Protein AF-A0A3N5V540-F1 (afdb_monomer)

pLDDT: mean 82.69, std 18.65, range [28.05, 98.25]

Nearest PDB structures (foldseek):
  4ydz-assembly1_B  TM=4.332E-01  e=1.526E+00  Caenorhabditis elegans
  6ni0-assembly1_A  TM=3.192E-01  e=5.981E+00  Burkholderia thailandensis
  6w6w-assembly1_C  TM=1.806E-01  e=1.085E+00  Homo sapiens
  6qhd-assembly1_A  TM=2.640E-01  e=3.021E+00  Homo sapiens
  6qhd-assembly1_B  TM=2.094E-01  e=3.584E+00  Homo sapiens

Solvent-accessible surface area (backbone atoms only — not comparable to full-atom values): 16142 Å² total; per-residue (Å²): 135,86,82,84,79,79,83,78,82,86,78,77,82,76,74,75,74,52,77,87,67,74,48,99,59,77,82,68,91,52,84,87,56,56,79,87,74,59,69,62,38,32,49,42,72,36,39,79,82,40,70,61,55,80,78,33,88,84,61,54,65,35,24,32,26,33,75,75,79,66,47,76,52,43,47,51,46,47,31,27,42,30,40,77,49,44,26,34,37,30,51,36,37,43,46,96,96,46,88,43,44,80,70,31,36,10,70,77,48,42,47,37,43,62,45,67,40,77,44,82,38,54,65,46,98,87,64,47,70,49,75,51,53,42,23,69,27,46,81,76,36,45,35,68,37,70,18,48,52,36,80,90,35,70,65,29,51,38,40,28,46,58,32,37,39,32,37,23,36,37,70,94,42,59,88,76,44,68,27,34,38,73,18,41,73,85,27,30,62,48,39,52,54,50,52,50,56,49,71,72,44,97,58,64,51,29,48,31,28,31,33,39,35,48,41,83,41,86,48,97,92,45,65,42,56,43,62,44,81,41,86,68,55,57,58,90,49,70,66,64,31,52,51,29,45,51,51,23,56,50,41,68,74,71,52,69,72,74,89,55,71,88,68,54,44,58,77,69,92,68,56,66,67,82,76,58,75,71,134

Secondary structure (DSSP, 8-state):
-PPPP-------------GGG-STTTTTT-TTS-GGG-PPPBEEE--TT-THHHH-TT--TT-EEETTT--B--SEEEEEEEEEEEEEEEEE--BTTB--EEEEEETTSSB-BS-S-EEEEE-STT--EEEEE--SBHHHH-TTSTT-SSTT-TTSPPSEEEEEEEEEEETT-GGG--EEEEEETHHHHHHHHHHHHHHT-SS-GGGEEEEEEEEEEEETTEEEEEEEEEEEEE--SHHHHHHHHHHHHHHHHH------GGGPPPP----GGGT----

Seq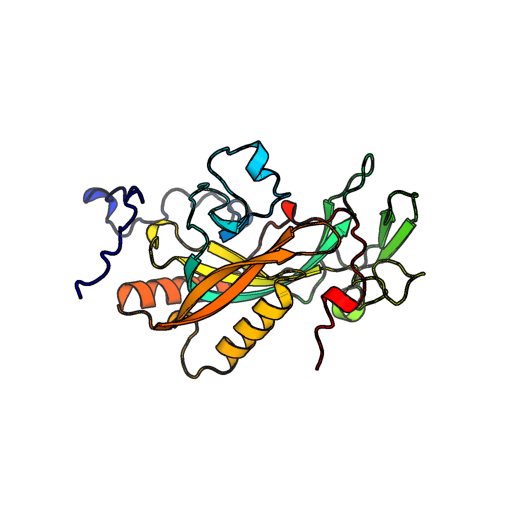uence (279 aa):
MPAKSFIVNPQAVSVEVPDFMKTAKAGQGTEGLSHNALTPPRLKLIQATSPELAENDKLRPGVFSNNVTEQDYGQTVDIIPCYLSEAYFLFAPRLPGVPGGLLARANDGIHWQPANTSFDVVIDKKGAKTTWTTADTVAKSGLDVWGTFDPNDKKSPPAATHVLNCVCLVVNDLGAGPMVVSFLRSGLKVGKKFAGNLKMARVPSFGRVFQLSSFKVEGQSGPYYEPRVKAAGFVGDVNTYNEAEAIYQMARAQGVDVDIASEAHEPANTTVEDVAGKY

Structure (mmCIF, N/CA/C/O backbone):
data_AF-A0A3N5V540-F1
#
_entry.id   AF-A0A3N5V540-F1
#
loop_
_atom_site.group_PDB
_atom_site.id
_atom_site.type_symbol
_atom_site.label_atom_id
_atom_site.label_alt_id
_atom_site.label_comp_id
_atom_site.label_asym_id
_atom_site.label_entity_id
_atom_site.label_seq_id
_atom_site.pdbx_PDB_ins_code
_atom_site.Cartn_x
_atom_site.Cartn_y
_atom_site.Cartn_z
_atom_site.occupancy
_atom_site.B_iso_or_equiv
_atom_site.auth_seq_id
_atom_site.auth_comp_id
_atom_site.auth_asym_id
_atom_site.auth_atom_id
_atom_site.pdbx_PDB_model_num
ATOM 1 N N . MET A 1 1 ? -0.392 24.711 37.755 1.00 38.41 1 MET A N 1
ATOM 2 C CA . MET A 1 1 ? -0.210 24.657 36.289 1.00 38.41 1 MET A CA 1
ATOM 3 C C . MET A 1 1 ? -1.470 24.039 35.698 1.00 38.41 1 MET A C 1
ATOM 5 O O . MET A 1 1 ? -1.749 22.903 36.060 1.00 38.41 1 MET A O 1
ATOM 9 N N . PRO A 1 2 ? -2.288 24.762 34.917 1.00 32.84 2 PRO A N 1
ATOM 10 C CA . PRO A 1 2 ? -3.505 24.187 34.352 1.00 32.84 2 PRO A CA 1
ATOM 11 C C . PRO A 1 2 ? -3.202 23.359 33.094 1.00 32.84 2 PRO A C 1
ATOM 13 O O . PRO A 1 2 ? -2.287 23.667 32.329 1.00 32.84 2 PRO A O 1
ATOM 16 N N . ALA A 1 3 ? -3.967 22.279 32.941 1.00 31.62 3 ALA A N 1
ATOM 17 C CA . ALA A 1 3 ? -3.878 21.289 31.878 1.00 31.62 3 ALA A CA 1
ATOM 18 C C . ALA A 1 3 ? -4.177 21.893 30.496 1.00 31.62 3 ALA A C 1
ATOM 20 O O . ALA A 1 3 ? -5.083 22.711 30.344 1.00 31.62 3 ALA A O 1
ATOM 21 N N . LYS A 1 4 ? -3.414 21.464 29.483 1.00 35.47 4 LYS A N 1
ATOM 22 C CA . LYS A 1 4 ? -3.662 21.792 28.076 1.00 35.47 4 LYS A CA 1
ATOM 23 C C . LYS A 1 4 ? -4.976 21.150 27.634 1.00 35.47 4 LYS A C 1
ATOM 25 O O . LYS A 1 4 ? -5.111 19.929 27.669 1.00 35.47 4 LYS A O 1
ATOM 30 N N . SER A 1 5 ? -5.919 21.985 27.217 1.00 28.41 5 SER A N 1
ATOM 31 C CA . SER A 1 5 ? -7.123 21.588 26.503 1.00 28.41 5 SER A CA 1
ATOM 32 C C . SER A 1 5 ? -6.743 21.005 25.140 1.00 28.41 5 SER A C 1
ATOM 34 O O . SER A 1 5 ? -6.029 21.627 24.352 1.00 28.41 5 SER A O 1
ATOM 36 N N . PHE A 1 6 ? -7.214 19.793 24.863 1.00 33.88 6 PHE A N 1
ATOM 37 C CA . PHE A 1 6 ? -7.210 19.235 23.518 1.00 33.88 6 PHE A CA 1
ATOM 38 C C . PHE A 1 6 ? -8.367 19.880 22.757 1.00 33.88 6 PHE A C 1
ATOM 40 O O . PHE A 1 6 ? -9.531 19.681 23.101 1.00 33.88 6 PHE A O 1
ATOM 47 N N . ILE A 1 7 ? -8.048 20.690 21.750 1.00 31.66 7 ILE A N 1
ATOM 48 C CA . ILE A 1 7 ? -9.038 21.155 20.782 1.00 31.66 7 ILE A CA 1
ATOM 49 C C . ILE A 1 7 ? -9.324 19.965 19.866 1.00 31.66 7 ILE A C 1
ATOM 51 O O . ILE A 1 7 ? -8.514 19.618 19.009 1.00 31.66 7 ILE A O 1
ATOM 55 N N . VAL A 1 8 ? -10.457 19.306 20.105 1.00 35.94 8 VAL A N 1
ATOM 56 C CA . VAL A 1 8 ? -11.057 18.349 19.174 1.00 35.94 8 VAL A CA 1
ATOM 57 C C . VAL A 1 8 ? -11.499 19.151 17.956 1.00 35.94 8 VAL A C 1
ATOM 59 O O . VAL A 1 8 ? -12.330 20.049 18.077 1.00 35.94 8 VAL A O 1
ATOM 62 N N . ASN A 1 9 ? -10.905 18.873 16.800 1.00 34.50 9 ASN A N 1
ATOM 63 C CA . ASN A 1 9 ? -11.335 19.452 15.535 1.00 34.50 9 ASN A CA 1
ATOM 64 C C . ASN A 1 9 ? -12.627 18.733 15.100 1.00 34.50 9 ASN A C 1
ATOM 66 O O . ASN A 1 9 ? -12.567 17.522 14.880 1.00 34.50 9 ASN A O 1
ATOM 70 N N . PRO A 1 10 ? -13.793 19.397 15.010 1.00 47.78 10 PRO A N 1
ATOM 71 C CA . PRO A 1 10 ? -15.051 18.697 14.822 1.00 47.78 10 PRO A CA 1
ATOM 72 C C . PRO A 1 10 ? -15.577 18.946 13.414 1.00 47.78 10 PRO A C 1
ATOM 74 O O . PRO 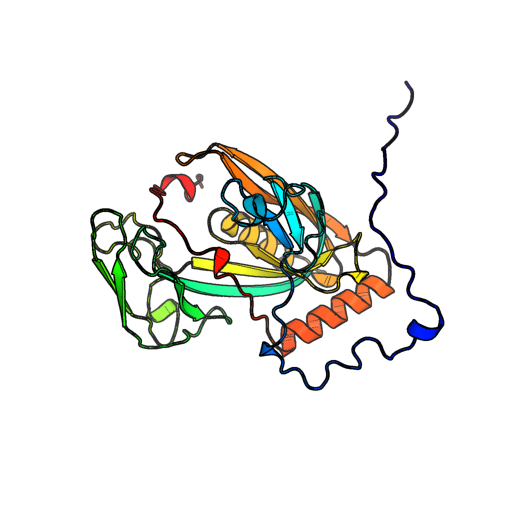A 1 10 ? -16.335 19.887 13.260 1.00 47.78 10 PRO A O 1
ATOM 77 N N . GLN A 1 11 ? -15.210 18.132 12.419 1.00 34.84 11 GLN A N 1
ATOM 78 C CA . GLN A 1 11 ? -16.038 17.885 11.220 1.00 34.84 11 GLN A CA 1
ATOM 79 C C . GLN A 1 11 ? -15.672 16.534 10.582 1.00 34.84 11 GLN A C 1
ATOM 81 O O . GLN A 1 11 ? -15.214 16.464 9.448 1.00 34.84 11 GLN A O 1
ATOM 86 N N . ALA A 1 12 ? -15.911 15.442 11.310 1.00 36.34 12 ALA A N 1
ATOM 87 C CA . ALA A 1 12 ? -16.492 14.279 10.654 1.00 36.34 12 ALA A CA 1
ATOM 88 C C . ALA A 1 12 ? -17.994 14.567 10.626 1.00 36.34 12 ALA A C 1
ATOM 90 O O . ALA A 1 12 ? -18.610 14.717 11.683 1.00 36.34 12 ALA A O 1
ATOM 91 N N . VAL A 1 13 ? -18.584 14.743 9.445 1.00 34.38 13 VAL A N 1
ATOM 92 C CA . VAL A 1 13 ? -20.044 14.743 9.343 1.00 34.38 13 VAL A CA 1
ATOM 93 C C . VAL A 1 13 ? -20.453 13.294 9.569 1.00 34.38 13 VAL A C 1
ATOM 95 O O . VAL A 1 13 ? -20.535 12.512 8.630 1.00 34.38 13 VAL A O 1
ATOM 98 N N . SER A 1 14 ? -20.649 12.907 10.830 1.00 40.75 14 SER A N 1
ATOM 99 C CA . SER A 1 14 ? -21.352 11.673 11.144 1.00 40.75 14 SER A CA 1
ATOM 100 C C . SER A 1 14 ? -22.795 11.896 10.709 1.00 40.75 14 SER A C 1
ATOM 102 O O . SER A 1 14 ? -23.599 12.457 11.456 1.00 40.75 14 SER A O 1
ATOM 104 N N . VAL A 1 15 ? -23.114 11.550 9.463 1.00 54.25 15 VAL A N 1
ATOM 105 C CA . VAL A 1 15 ? -24.506 11.444 9.039 1.00 54.25 15 VAL A CA 1
ATOM 106 C C . VAL A 1 15 ? -25.085 10.312 9.871 1.00 54.25 15 VAL A C 1
ATOM 108 O O . VAL A 1 15 ? -24.803 9.141 9.624 1.00 54.25 15 VAL A O 1
ATOM 111 N N . GLU A 1 16 ? -25.814 10.666 10.927 1.00 61.22 16 GLU A N 1
ATOM 112 C CA . GLU A 1 16 ? -26.504 9.684 11.744 1.00 61.22 16 GLU A CA 1
ATOM 113 C C . GLU A 1 16 ? -27.470 8.937 10.824 1.00 61.22 16 GLU A C 1
ATOM 115 O O . GLU A 1 16 ? -28.419 9.515 10.290 1.00 61.22 16 GLU A O 1
ATOM 120 N N . VAL A 1 17 ? -27.163 7.664 10.561 1.00 65.88 17 VAL A N 1
ATOM 121 C CA . VAL A 1 17 ? -27.979 6.808 9.700 1.00 65.88 17 VAL A CA 1
ATOM 122 C C . VAL A 1 17 ? -29.398 6.825 10.270 1.00 65.88 17 VAL A C 1
ATOM 124 O O . VAL A 1 17 ? -29.556 6.481 11.440 1.00 65.88 17 VAL A O 1
ATOM 127 N N . PRO A 1 18 ? -30.431 7.227 9.509 1.00 77.38 18 PRO A N 1
ATOM 128 C CA . PRO A 1 18 ? -31.790 7.287 10.035 1.00 77.38 18 PRO A CA 1
ATOM 129 C C . PRO A 1 18 ? -32.254 5.929 10.567 1.00 77.38 18 PRO A C 1
ATOM 131 O O . PRO A 1 18 ? -31.916 4.894 9.994 1.00 77.38 18 PRO A O 1
ATOM 134 N N . ASP A 1 19 ? -33.073 5.910 11.623 1.00 75.62 19 ASP A N 1
ATOM 135 C CA . ASP A 1 19 ? -33.476 4.666 12.305 1.00 75.62 19 ASP A CA 1
ATOM 136 C C . ASP A 1 19 ? -34.083 3.611 11.367 1.00 75.62 19 ASP A C 1
ATOM 138 O O . ASP A 1 19 ? -33.834 2.418 11.526 1.00 75.62 19 ASP A O 1
ATOM 142 N N . PHE A 1 20 ? -34.813 4.032 10.330 1.00 77.50 20 PHE A N 1
ATOM 143 C CA . PHE A 1 20 ? -35.393 3.119 9.339 1.00 77.50 20 PHE A CA 1
ATOM 144 C C . PHE A 1 20 ? -34.351 2.444 8.427 1.00 77.50 20 PHE A C 1
ATOM 146 O O . PHE A 1 20 ? -34.650 1.425 7.806 1.00 77.50 20 PHE A O 1
ATOM 153 N N . MET A 1 21 ? -33.138 2.999 8.336 1.00 66.56 21 MET A N 1
ATOM 154 C CA . MET A 1 21 ? -32.009 2.436 7.592 1.00 66.56 21 MET A CA 1
ATOM 155 C C . MET A 1 21 ? -31.100 1.561 8.465 1.00 66.56 21 MET A C 1
ATOM 157 O O . MET A 1 21 ? -30.370 0.743 7.911 1.00 66.56 21 MET A O 1
ATOM 161 N N . LYS A 1 22 ? -31.184 1.640 9.805 1.00 67.12 22 LYS A N 1
ATOM 162 C CA . LYS A 1 22 ? -30.435 0.797 10.770 1.00 67.12 22 LYS A CA 1
ATOM 163 C C . LYS A 1 22 ? -30.925 -0.667 10.804 1.00 67.12 22 LYS A C 1
ATOM 165 O O . LYS A 1 22 ? -30.939 -1.318 11.845 1.00 67.12 22 LYS A O 1
ATOM 170 N N . THR A 1 23 ? -31.383 -1.191 9.670 1.00 58.53 23 THR A N 1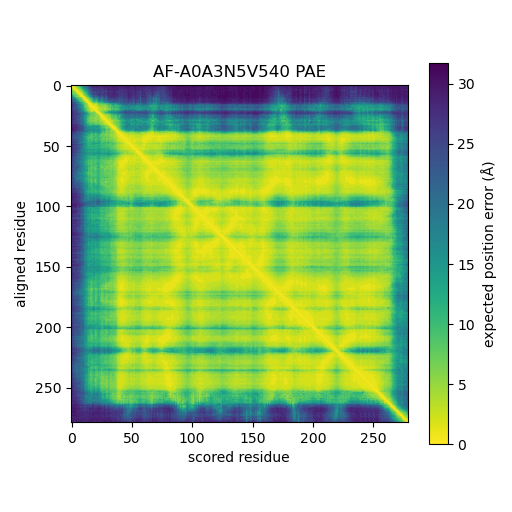
ATOM 171 C CA . THR A 1 23 ? -31.829 -2.581 9.514 1.00 58.53 23 THR A CA 1
ATOM 172 C C . THR A 1 23 ? -30.664 -3.459 9.052 1.00 58.53 23 THR A C 1
ATOM 174 O O . THR A 1 23 ? -29.688 -2.960 8.499 1.00 58.53 23 THR A O 1
ATOM 177 N N . ALA A 1 24 ? -30.776 -4.783 9.196 1.00 57.59 24 ALA A N 1
ATOM 178 C CA . ALA A 1 24 ? -29.792 -5.763 8.703 1.00 57.59 24 ALA A CA 1
ATOM 179 C C . ALA A 1 24 ? -29.679 -5.837 7.156 1.00 57.59 24 ALA A C 1
ATOM 181 O O . ALA A 1 24 ? -29.278 -6.858 6.607 1.00 57.59 24 ALA A O 1
ATOM 182 N N . LYS A 1 25 ? -30.079 -4.775 6.445 1.00 59.78 25 LYS A N 1
ATOM 183 C CA . LYS A 1 25 ? -30.059 -4.635 4.983 1.00 59.78 25 LYS A CA 1
ATOM 184 C C . LYS A 1 25 ? -28.841 -3.858 4.473 1.00 59.78 25 LYS A C 1
ATOM 186 O O . LYS A 1 25 ? -28.790 -3.520 3.293 1.00 59.78 25 LYS A O 1
ATOM 191 N N . ALA A 1 26 ? -27.882 -3.544 5.346 1.00 56.81 26 ALA A N 1
ATOM 192 C CA . ALA A 1 26 ? -26.612 -2.958 4.936 1.00 56.81 26 ALA A CA 1
ATOM 193 C C . ALA A 1 26 ? -25.963 -3.833 3.845 1.00 56.81 26 ALA A C 1
ATOM 195 O O . ALA A 1 26 ? -25.862 -5.048 4.004 1.00 56.81 26 ALA A O 1
ATOM 196 N N . GLY A 1 27 ? -25.577 -3.217 2.724 1.00 57.62 27 GLY A N 1
ATOM 197 C CA . GLY A 1 27 ? -24.997 -3.916 1.571 1.00 57.62 27 GLY A CA 1
ATOM 198 C C . GLY A 1 27 ? -25.997 -4.451 0.535 1.00 57.62 27 GLY A C 1
ATOM 199 O O . GLY A 1 27 ? -25.560 -5.059 -0.436 1.00 57.62 27 GLY A O 1
ATOM 200 N N . GLN A 1 28 ? -27.307 -4.222 0.696 1.00 70.06 28 GLN A N 1
ATOM 201 C CA . GLN A 1 28 ? -28.294 -4.493 -0.361 1.00 70.06 28 GLN A CA 1
ATOM 202 C C . GLN A 1 28 ? -28.312 -3.372 -1.416 1.00 70.06 28 GLN A C 1
ATOM 204 O O . GLN A 1 28 ? -28.116 -2.202 -1.085 1.00 70.06 28 GLN A O 1
ATOM 209 N N . GLY A 1 29 ? -28.585 -3.716 -2.678 1.00 69.12 29 GLY A N 1
ATOM 210 C CA . GLY A 1 29 ? -28.655 -2.784 -3.814 1.00 69.12 29 GLY A CA 1
ATOM 211 C C . GLY A 1 29 ? -27.405 -2.727 -4.700 1.00 69.12 29 GLY A C 1
ATOM 212 O O . GLY A 1 29 ? -27.379 -1.964 -5.666 1.00 69.12 29 GLY A O 1
ATOM 213 N N . THR A 1 30 ? -26.377 -3.524 -4.402 1.00 69.38 30 THR A N 1
ATOM 214 C CA . THR A 1 30 ? -25.143 -3.645 -5.201 1.00 69.38 30 THR A CA 1
ATOM 215 C C . THR A 1 30 ? -24.889 -5.072 -5.691 1.00 69.38 30 THR A C 1
ATOM 217 O O . THR A 1 30 ? -23.829 -5.355 -6.238 1.00 69.38 30 THR A O 1
ATOM 220 N N . GLU A 1 31 ? -25.866 -5.974 -5.564 1.00 75.31 31 GLU A N 1
ATOM 221 C CA . GLU A 1 31 ? -25.727 -7.411 -5.845 1.00 75.31 31 GLU A CA 1
ATOM 222 C C . GLU A 1 31 ? -25.394 -7.711 -7.316 1.00 75.31 31 GLU A C 1
ATOM 224 O O . GLU A 1 31 ? -24.855 -8.770 -7.631 1.00 75.31 31 GLU A O 1
ATOM 229 N N . GLY A 1 32 ? -25.719 -6.784 -8.222 1.00 66.12 32 GLY A N 1
ATOM 230 C CA . GLY A 1 32 ? -25.393 -6.875 -9.647 1.00 66.12 32 GLY A CA 1
ATOM 231 C C . GLY A 1 32 ? -23.982 -6.401 -10.012 1.00 66.12 32 GLY A C 1
ATOM 232 O O . GLY A 1 32 ? -23.570 -6.570 -11.160 1.00 66.12 32 GLY A O 1
ATOM 233 N N . LEU A 1 33 ? -23.240 -5.799 -9.078 1.00 67.38 33 LEU A N 1
ATOM 234 C CA . LEU A 1 33 ? -21.857 -5.396 -9.312 1.00 67.38 33 LEU A CA 1
ATOM 235 C C . LEU A 1 33 ? -20.940 -6.607 -9.135 1.00 67.38 33 LEU A C 1
ATOM 237 O O . LEU A 1 33 ? -20.939 -7.263 -8.096 1.00 67.38 33 LEU A O 1
ATOM 241 N N . SER A 1 34 ? -20.133 -6.904 -10.155 1.00 57.31 34 SER A N 1
ATOM 242 C CA . SER A 1 34 ? -19.076 -7.908 -10.013 1.00 57.31 34 SER A CA 1
ATOM 243 C C . SER A 1 34 ? -18.064 -7.459 -8.958 1.00 57.31 34 SER A C 1
ATOM 245 O O . SER A 1 34 ? -17.825 -6.261 -8.826 1.00 57.31 34 SER A O 1
ATOM 247 N N . HIS A 1 35 ? -17.381 -8.394 -8.298 1.00 53.84 35 HIS A N 1
ATOM 248 C CA . HIS A 1 35 ? -16.301 -8.088 -7.347 1.00 53.84 35 HIS A CA 1
ATOM 249 C C . HIS A 1 35 ? -15.204 -7.177 -7.921 1.00 53.84 35 HIS A C 1
ATOM 251 O O . HIS A 1 35 ? -14.597 -6.418 -7.180 1.00 53.84 35 HIS A O 1
ATOM 257 N N . ASN A 1 36 ? -14.998 -7.186 -9.241 1.00 54.06 36 ASN A N 1
ATOM 258 C CA . ASN A 1 36 ? -14.037 -6.313 -9.922 1.00 54.06 36 ASN A CA 1
ATOM 259 C C . ASN A 1 36 ? -14.551 -4.878 -10.150 1.00 54.06 36 ASN A C 1
ATOM 261 O O . ASN A 1 36 ? -13.795 -4.030 -10.612 1.00 54.06 36 ASN A O 1
ATOM 265 N N . ALA A 1 37 ? -15.834 -4.606 -9.896 1.00 50.28 37 ALA A N 1
ATOM 266 C CA . ALA A 1 37 ? -16.446 -3.297 -10.120 1.00 50.28 37 ALA A CA 1
ATOM 267 C C . ALA A 1 37 ? -16.235 -2.331 -8.944 1.00 50.28 37 ALA A C 1
ATOM 269 O O . ALA A 1 37 ? -16.492 -1.139 -9.093 1.00 50.28 37 ALA A O 1
ATOM 270 N N . LEU A 1 38 ? -15.767 -2.826 -7.792 1.00 59.56 38 LEU A N 1
ATOM 271 C CA . LEU A 1 38 ? -15.481 -2.007 -6.621 1.00 59.56 38 LEU A CA 1
ATOM 272 C C . LEU A 1 38 ? -14.035 -2.223 -6.170 1.00 59.56 38 LEU A C 1
ATOM 274 O O . LEU A 1 38 ? -13.726 -3.161 -5.437 1.00 59.56 38 LEU A O 1
ATOM 278 N N . THR A 1 39 ? -13.144 -1.332 -6.599 1.00 70.06 39 THR A N 1
ATOM 279 C CA . THR A 1 39 ? -11.801 -1.249 -6.022 1.00 70.06 39 THR A CA 1
ATOM 280 C C . THR A 1 39 ? -11.934 -0.815 -4.559 1.00 70.06 39 THR A C 1
ATOM 282 O O . THR A 1 39 ? -12.583 0.203 -4.297 1.00 70.06 39 THR A O 1
ATOM 285 N N . PRO A 1 40 ? -11.341 -1.541 -3.595 1.00 81.50 40 PRO A N 1
ATOM 286 C CA . PRO A 1 40 ? -11.395 -1.146 -2.198 1.00 81.50 40 PRO A CA 1
ATOM 287 C C . PRO A 1 40 ? -10.761 0.245 -2.029 1.00 81.50 40 PRO A C 1
ATOM 289 O O . PRO A 1 40 ? -9.683 0.493 -2.588 1.00 81.50 40 PRO A O 1
ATOM 292 N N . PRO A 1 41 ? -11.390 1.155 -1.264 1.00 90.38 41 PRO A N 1
ATOM 293 C CA . PRO A 1 41 ? -10.820 2.469 -1.020 1.00 90.38 41 PRO A CA 1
ATOM 294 C C . PRO A 1 41 ? -9.436 2.356 -0.377 1.00 90.38 41 PRO A C 1
ATOM 296 O O . PRO A 1 41 ? -9.156 1.466 0.428 1.00 90.38 41 PRO A O 1
ATOM 299 N N . ARG A 1 42 ? -8.544 3.273 -0.728 1.00 93.06 42 ARG A N 1
ATOM 300 C CA . ARG A 1 42 ? -7.187 3.357 -0.199 1.00 93.06 42 ARG A CA 1
ATOM 301 C C . ARG A 1 42 ? -7.103 4.472 0.824 1.00 93.06 42 ARG A C 1
ATOM 303 O O . ARG A 1 42 ? -7.486 5.605 0.546 1.00 93.06 42 ARG A O 1
ATOM 310 N N . LEU A 1 43 ? -6.490 4.158 1.960 1.00 95.31 43 LEU A N 1
ATOM 311 C CA . LEU A 1 43 ? -6.012 5.153 2.911 1.00 95.31 43 LEU A CA 1
ATOM 312 C C . LEU A 1 43 ? -4.613 5.590 2.459 1.00 95.31 43 LEU A C 1
ATOM 314 O O . LEU A 1 43 ? -3.592 5.016 2.849 1.00 95.31 43 LEU A O 1
ATOM 318 N N . LYS A 1 44 ? -4.575 6.554 1.537 1.00 93.31 44 LYS A N 1
ATOM 319 C CA . LYS A 1 44 ? -3.364 6.994 0.840 1.00 93.31 44 LYS A CA 1
ATOM 320 C C . LYS A 1 44 ? -2.643 8.077 1.638 1.00 93.31 44 LYS A C 1
ATOM 322 O O . LYS A 1 44 ? -3.256 9.046 2.068 1.00 93.31 44 LYS A O 1
ATOM 327 N N . LEU A 1 45 ? -1.324 7.942 1.789 1.00 93.31 45 LEU A N 1
ATOM 328 C CA . LEU A 1 45 ? -0.466 9.026 2.269 1.00 93.31 45 LEU A CA 1
ATOM 329 C C . LEU A 1 45 ? -0.157 9.975 1.106 1.00 93.31 45 LEU A C 1
ATOM 331 O O . LEU A 1 45 ? 0.554 9.594 0.173 1.00 93.31 45 LEU A O 1
ATOM 335 N N . ILE A 1 46 ? -0.678 11.197 1.168 1.00 92.50 46 ILE A N 1
ATOM 336 C CA . ILE A 1 46 ? -0.509 12.205 0.119 1.00 92.50 46 ILE A CA 1
ATOM 337 C C . ILE A 1 46 ? 0.946 12.688 0.088 1.00 92.50 46 ILE A C 1
ATOM 339 O O . ILE A 1 46 ? 1.496 13.126 1.100 1.00 92.50 46 ILE A O 1
ATOM 343 N N . GLN A 1 47 ? 1.585 12.603 -1.079 1.00 90.25 47 GLN A N 1
ATOM 344 C CA . GLN A 1 47 ? 2.960 13.054 -1.306 1.00 90.25 47 GLN A CA 1
ATOM 345 C C . GLN A 1 47 ? 2.970 14.453 -1.918 1.00 90.25 47 GLN A C 1
ATOM 347 O O . GLN A 1 47 ? 1.978 14.895 -2.482 1.00 90.25 47 GLN A O 1
ATOM 352 N N . ALA A 1 48 ? 4.109 15.146 -1.868 1.00 86.25 48 ALA A N 1
ATOM 353 C CA . ALA A 1 48 ? 4.245 16.467 -2.493 1.00 86.25 48 ALA A CA 1
ATOM 354 C C . ALA A 1 48 ? 4.008 16.455 -4.017 1.00 86.25 48 ALA A C 1
ATOM 356 O O . ALA A 1 48 ? 3.641 17.473 -4.589 1.00 86.25 48 ALA A O 1
ATOM 357 N N . THR A 1 49 ? 4.207 15.303 -4.660 1.00 82.00 49 THR A N 1
ATOM 358 C CA . THR A 1 49 ? 4.020 15.082 -6.101 1.00 82.00 49 THR A CA 1
ATOM 359 C C . THR A 1 49 ? 2.725 14.336 -6.434 1.00 82.00 49 THR A C 1
ATOM 361 O O . THR A 1 49 ? 2.543 13.893 -7.567 1.00 82.00 49 THR A O 1
ATOM 364 N N . SER A 1 50 ? 1.833 14.150 -5.457 1.00 83.31 50 SER A N 1
ATOM 365 C CA . SER A 1 50 ? 0.543 13.496 -5.674 1.00 83.31 50 SER A CA 1
ATOM 366 C C . SER A 1 50 ? -0.322 14.309 -6.647 1.00 83.31 50 SER A C 1
ATOM 368 O O . SER A 1 50 ? -0.529 15.496 -6.388 1.00 83.31 50 SER A O 1
ATOM 370 N N . PRO A 1 51 ? -0.861 13.706 -7.727 1.00 82.06 51 PRO A N 1
ATOM 371 C CA . PRO A 1 51 ? -1.740 14.411 -8.664 1.00 82.06 51 PRO A CA 1
ATOM 372 C C . PRO A 1 51 ? -3.002 14.953 -7.984 1.00 82.06 51 PRO A C 1
ATOM 374 O O . PRO A 1 51 ? -3.500 15.999 -8.380 1.00 82.06 51 PRO A O 1
ATOM 377 N N . GLU A 1 52 ? -3.455 14.309 -6.904 1.00 84.38 52 GLU A N 1
ATOM 378 C CA . GLU A 1 52 ? -4.625 14.730 -6.127 1.00 84.38 52 GLU A CA 1
ATOM 379 C C . GLU A 1 52 ? -4.496 16.155 -5.559 1.00 84.38 52 GLU A C 1
ATOM 381 O O . GLU A 1 52 ? -5.499 16.827 -5.341 1.00 84.38 52 GLU A O 1
ATOM 386 N N . LEU A 1 53 ? -3.270 16.653 -5.358 1.00 85.00 53 LEU A N 1
ATOM 387 C CA . LEU A 1 53 ? -3.035 18.029 -4.903 1.00 85.00 53 LEU A CA 1
ATOM 388 C C . LEU A 1 53 ? -3.370 19.085 -5.963 1.00 85.00 53 LEU A C 1
ATOM 390 O O . LEU A 1 53 ? -3.544 20.246 -5.611 1.00 85.00 53 LEU A O 1
ATOM 394 N N . ALA A 1 54 ? -3.423 18.710 -7.245 1.00 82.38 54 ALA A N 1
ATOM 395 C CA . ALA A 1 54 ? -3.837 19.609 -8.321 1.00 82.38 54 ALA A CA 1
ATOM 396 C C . ALA A 1 54 ? -5.365 19.672 -8.476 1.00 82.38 54 ALA A C 1
ATOM 398 O O . ALA A 1 54 ? -5.880 20.616 -9.069 1.00 82.38 54 ALA A O 1
ATOM 399 N N . GLU A 1 55 ? -6.072 18.658 -7.973 1.00 82.44 55 GLU A N 1
ATOM 400 C CA . GLU A 1 55 ? -7.520 18.494 -8.132 1.00 82.44 55 GLU A CA 1
ATOM 401 C C . GLU A 1 55 ? -8.288 18.886 -6.863 1.00 82.44 55 GLU A C 1
ATOM 403 O O . GLU A 1 55 ? -9.447 19.292 -6.945 1.00 82.44 55 GLU A O 1
ATOM 408 N N . ASN A 1 56 ? -7.641 18.819 -5.693 1.00 81.88 56 ASN A N 1
ATOM 409 C CA . ASN A 1 56 ? -8.254 19.134 -4.410 1.00 81.88 56 ASN A CA 1
ATOM 410 C C . ASN A 1 56 ? -7.367 20.055 -3.552 1.00 81.88 56 ASN A C 1
ATOM 412 O O . ASN A 1 56 ? -6.461 19.612 -2.842 1.00 81.88 56 ASN A O 1
ATOM 416 N N . ASP A 1 57 ? -7.724 21.343 -3.532 1.00 82.25 57 ASP A N 1
ATOM 417 C CA . ASP A 1 57 ? -7.033 22.406 -2.783 1.00 82.25 57 ASP A CA 1
ATOM 418 C C . ASP A 1 57 ? -7.044 22.224 -1.251 1.00 82.25 57 ASP A C 1
ATOM 420 O O . ASP A 1 57 ? -6.336 22.931 -0.527 1.00 82.25 57 ASP A O 1
ATOM 424 N N . LYS A 1 58 ? -7.873 21.314 -0.719 1.00 82.81 58 LYS A N 1
ATOM 425 C CA . LYS A 1 58 ? -7.947 21.033 0.724 1.00 82.81 58 LYS A CA 1
ATOM 426 C C . LYS A 1 58 ? -6.933 19.979 1.161 1.00 82.81 58 LYS A C 1
ATOM 428 O O . LYS A 1 58 ? -6.582 19.944 2.344 1.00 82.81 58 LYS A O 1
ATOM 433 N N . LEU A 1 59 ? -6.459 19.137 0.241 1.00 87.31 59 LEU A N 1
ATOM 434 C CA . LEU A 1 59 ? -5.447 18.132 0.540 1.00 87.31 59 LEU A CA 1
ATOM 435 C C . LEU A 1 59 ? -4.076 18.781 0.715 1.00 87.31 59 LEU A C 1
ATOM 437 O O . LEU A 1 59 ? -3.733 19.787 0.098 1.00 87.31 59 LEU A O 1
ATOM 441 N N . ARG A 1 60 ? -3.266 18.194 1.596 1.00 91.00 60 ARG A N 1
ATOM 442 C CA . ARG A 1 60 ? -1.910 18.672 1.882 1.00 91.00 60 ARG A CA 1
ATOM 443 C C . ARG A 1 60 ? -0.918 17.513 1.892 1.00 91.00 60 ARG A C 1
ATOM 445 O O . ARG A 1 60 ? -1.258 16.427 2.358 1.00 91.00 60 ARG A O 1
ATOM 452 N N . PRO A 1 61 ? 0.334 17.725 1.457 1.00 92.38 61 PRO A N 1
ATOM 453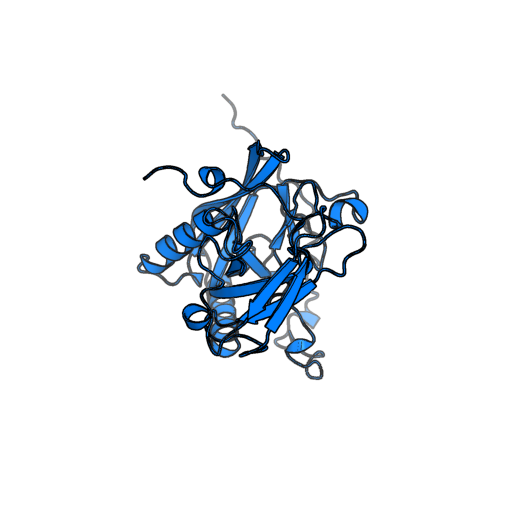 C CA . PRO A 1 61 ? 1.373 16.717 1.613 1.00 92.38 61 PRO A CA 1
ATOM 454 C C . PRO A 1 61 ? 1.490 16.242 3.070 1.00 92.38 61 PRO A C 1
ATOM 456 O O . PRO A 1 61 ? 1.503 17.044 4.009 1.00 92.38 61 PRO A O 1
ATOM 459 N N . GLY A 1 62 ? 1.581 14.928 3.251 1.00 93.06 62 GLY A N 1
ATOM 460 C CA . GLY A 1 62 ? 1.712 14.276 4.546 1.00 93.06 62 GLY A CA 1
ATOM 461 C C . GLY A 1 62 ? 0.404 13.880 5.218 1.00 93.06 62 GLY A C 1
ATOM 462 O O . GLY A 1 62 ? 0.474 13.209 6.243 1.00 93.06 62 GLY A O 1
ATOM 463 N N . VAL A 1 63 ? -0.772 14.240 4.702 1.00 95.12 63 VAL A N 1
ATOM 464 C CA . VAL A 1 63 ? -2.025 13.717 5.271 1.00 95.12 63 VAL A CA 1
ATOM 465 C C . VAL A 1 63 ? -2.343 12.319 4.747 1.00 95.12 63 VAL A C 1
ATOM 467 O O . VAL A 1 63 ? -1.986 11.968 3.621 1.00 95.12 63 VAL A O 1
ATOM 470 N N . PHE A 1 64 ? -3.017 11.520 5.566 1.00 96.00 64 PHE A N 1
ATOM 471 C CA . PHE A 1 64 ? -3.705 10.317 5.124 1.00 96.00 64 PHE A CA 1
ATOM 472 C C . PHE A 1 64 ? -5.091 10.703 4.613 1.00 96.00 64 PHE A C 1
ATOM 474 O O . PHE A 1 64 ? -5.814 11.422 5.298 1.00 96.00 64 PHE A O 1
ATOM 481 N N . SER A 1 65 ? -5.471 10.221 3.434 1.00 94.38 65 SER A N 1
ATOM 482 C CA . SER A 1 65 ? -6.773 10.514 2.838 1.00 94.38 65 SER A CA 1
ATOM 483 C C . SER A 1 65 ? -7.405 9.276 2.210 1.00 94.38 65 SER A C 1
ATOM 485 O O . SER A 1 65 ? -6.699 8.411 1.686 1.00 94.38 65 SER A O 1
ATOM 487 N N . ASN A 1 66 ? -8.733 9.186 2.281 1.00 92.81 66 ASN A N 1
ATOM 488 C CA . ASN A 1 66 ? -9.508 8.212 1.520 1.00 92.81 66 ASN A CA 1
ATOM 489 C C . ASN A 1 66 ? -9.527 8.636 0.045 1.00 92.81 66 ASN A C 1
ATOM 491 O O . ASN A 1 66 ? -10.050 9.694 -0.280 1.00 92.81 66 ASN A O 1
ATOM 495 N N . ASN A 1 67 ? -8.991 7.824 -0.861 1.00 88.50 67 ASN A N 1
ATOM 496 C CA . ASN A 1 67 ? -8.917 8.187 -2.281 1.00 88.50 67 ASN A CA 1
ATOM 497 C C . ASN A 1 67 ? -10.265 8.169 -3.033 1.00 88.50 67 ASN A C 1
ATOM 499 O O . ASN A 1 67 ? -10.297 8.582 -4.186 1.00 88.50 67 ASN A O 1
ATOM 503 N N . VAL A 1 68 ? -11.339 7.648 -2.433 1.00 87.62 68 VAL A N 1
ATOM 504 C CA . VAL A 1 68 ? -12.684 7.620 -3.035 1.00 87.62 68 VAL A CA 1
ATOM 505 C C . VAL A 1 68 ? -13.546 8.750 -2.485 1.00 87.62 68 VAL A C 1
ATOM 507 O O . VAL A 1 68 ? -14.214 9.438 -3.248 1.00 87.62 68 VAL A O 1
ATOM 510 N N . THR A 1 69 ? -13.553 8.939 -1.163 1.00 87.81 69 THR A N 1
ATOM 511 C CA . THR A 1 69 ? -14.374 9.979 -0.514 1.00 87.81 69 THR A CA 1
ATOM 512 C C . THR A 1 69 ? -13.637 11.303 -0.331 1.00 87.81 69 THR A C 1
ATOM 514 O O . THR A 1 69 ? -14.247 12.284 0.086 1.00 87.81 69 THR A O 1
ATOM 517 N N . GLU A 1 70 ? -12.327 11.322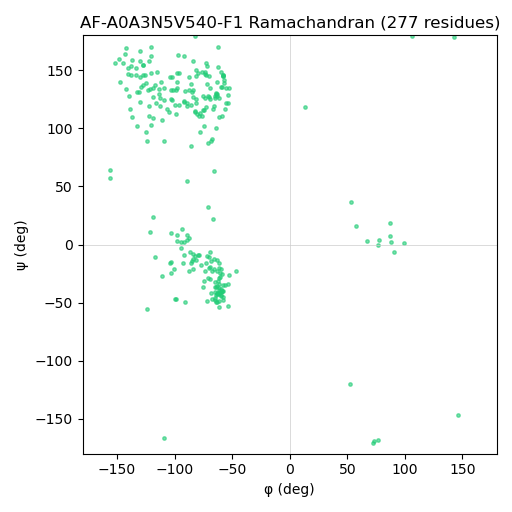 -0.593 1.00 88.50 70 GLU A N 1
ATOM 518 C CA . GLU A 1 70 ? -11.407 12.448 -0.382 1.00 88.50 70 GLU A CA 1
ATOM 519 C C . GLU A 1 70 ? -11.348 12.954 1.066 1.00 88.50 70 GLU A C 1
ATOM 521 O O . GLU A 1 70 ? -10.838 14.040 1.352 1.00 88.50 70 GLU A O 1
ATOM 526 N N . GLN A 1 71 ? -11.841 12.158 2.014 1.00 90.50 71 GLN A N 1
ATOM 527 C CA . GLN A 1 71 ? -11.808 12.506 3.425 1.00 90.50 71 GLN A CA 1
ATOM 528 C C . GLN A 1 71 ? -10.362 12.603 3.922 1.00 90.50 71 GLN A C 1
ATOM 530 O O . GLN A 1 71 ? -9.561 11.695 3.699 1.00 90.50 71 GLN A O 1
ATOM 535 N N . ASP A 1 72 ? -10.034 13.708 4.594 1.00 93.06 72 ASP A N 1
ATOM 536 C CA . ASP A 1 72 ? -8.734 13.969 5.222 1.00 93.06 72 ASP A CA 1
ATOM 537 C C . ASP A 1 72 ? -8.734 13.432 6.665 1.00 93.06 72 ASP A C 1
ATOM 539 O O . ASP A 1 72 ? -9.523 13.870 7.504 1.00 93.06 72 ASP A O 1
ATOM 543 N N . TYR A 1 73 ? -7.838 12.489 6.961 1.00 95.25 73 TYR A N 1
ATOM 544 C CA . TYR A 1 73 ? -7.628 11.925 8.300 1.00 95.25 73 TYR A CA 1
ATOM 545 C C . TYR A 1 73 ? -6.448 12.567 9.047 1.00 95.25 73 TYR A C 1
ATOM 547 O O . TYR A 1 73 ? -6.122 12.173 10.166 1.00 95.25 73 TYR A O 1
ATOM 555 N N . GLY A 1 74 ? -5.799 13.569 8.457 1.00 94.94 74 GLY A N 1
ATOM 556 C CA . GLY A 1 74 ? -4.651 14.270 9.009 1.00 94.94 74 GLY A CA 1
ATOM 557 C C . GLY A 1 74 ? -3.348 13.479 8.902 1.00 94.94 74 GLY A C 1
ATOM 558 O O . GLY A 1 74 ? -3.2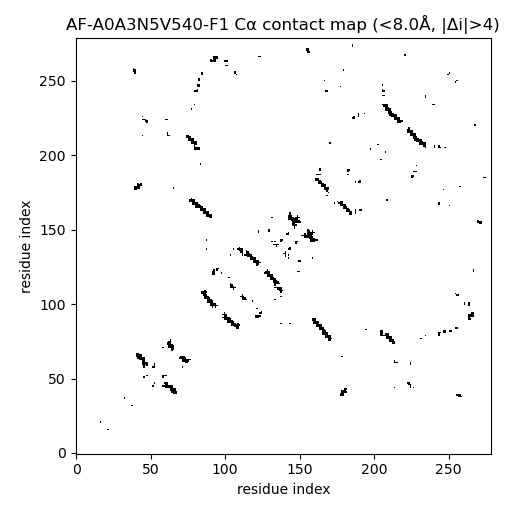37 12.474 8.205 1.00 94.94 74 GLY A O 1
ATOM 559 N N . GLN A 1 75 ? -2.310 13.947 9.597 1.00 96.12 75 GLN A N 1
ATOM 560 C CA . GLN A 1 75 ? -0.980 13.313 9.584 1.00 96.12 75 GLN A CA 1
ATOM 561 C C . GLN A 1 75 ? -0.887 12.069 10.473 1.00 96.12 75 GLN A C 1
ATOM 563 O O . GLN A 1 75 ? 0.117 11.360 10.428 1.00 96.12 75 GLN A O 1
ATOM 568 N N . THR A 1 76 ? -1.913 11.811 11.282 1.00 97.00 76 THR A N 1
ATOM 569 C CA . THR A 1 76 ? -1.959 10.701 12.228 1.00 97.00 76 THR A CA 1
ATOM 570 C C . THR A 1 76 ? -3.348 10.090 12.209 1.00 97.00 76 THR A C 1
ATOM 572 O O . THR A 1 76 ? -4.324 10.808 12.400 1.00 97.00 76 THR A O 1
ATOM 575 N N . VAL A 1 77 ? -3.434 8.775 12.030 1.00 97.50 77 VAL A N 1
ATOM 576 C CA . VAL A 1 77 ? -4.700 8.039 11.972 1.00 97.50 77 VAL A CA 1
ATOM 577 C C . VAL A 1 77 ? -4.555 6.688 12.660 1.00 97.50 77 VAL A C 1
ATOM 579 O O . VAL A 1 77 ? -3.579 5.971 12.442 1.00 97.50 77 VAL A O 1
ATOM 582 N N . ASP A 1 78 ? -5.524 6.339 13.501 1.00 98.12 78 ASP A N 1
ATOM 583 C CA . ASP A 1 78 ? -5.555 5.049 14.182 1.00 98.12 78 ASP A CA 1
ATOM 584 C C . ASP A 1 78 ? -6.343 4.036 13.345 1.00 98.12 78 ASP A C 1
ATOM 586 O O . ASP A 1 78 ? -7.448 4.314 12.873 1.00 98.12 78 ASP A O 1
ATOM 590 N N . ILE A 1 79 ? -5.762 2.852 13.164 1.00 98.19 79 ILE A N 1
ATOM 591 C CA . ILE A 1 79 ? -6.293 1.773 12.336 1.00 98.19 79 ILE A CA 1
ATOM 592 C C . ILE A 1 79 ? -6.381 0.449 13.098 1.00 98.19 79 ILE A C 1
ATOM 594 O O . ILE A 1 79 ? -5.588 0.174 14.006 1.00 98.19 79 ILE A O 1
ATOM 598 N N . ILE A 1 80 ? -7.298 -0.408 12.656 1.00 98.25 80 ILE A N 1
ATOM 599 C CA . ILE A 1 80 ? -7.420 -1.809 13.070 1.00 98.25 80 ILE A CA 1
ATOM 600 C C . ILE A 1 80 ? -7.029 -2.691 11.877 1.00 98.25 80 ILE A C 1
ATOM 602 O O . ILE A 1 80 ? -7.787 -2.763 10.905 1.00 98.25 80 ILE A O 1
ATOM 606 N N . PRO A 1 81 ? -5.856 -3.351 11.889 1.00 97.69 81 PRO A N 1
ATOM 607 C CA . PRO A 1 81 ? -5.419 -4.179 10.775 1.00 97.69 81 PRO A CA 1
ATOM 608 C C . PRO A 1 81 ? -6.193 -5.494 10.732 1.00 97.69 81 PRO A C 1
ATOM 610 O O . PRO A 1 81 ? -6.057 -6.352 11.603 1.00 97.69 81 PRO A O 1
ATOM 613 N N . CYS A 1 82 ? -6.965 -5.678 9.672 1.00 96.38 82 CYS A N 1
ATOM 614 C CA . CYS A 1 82 ? -7.816 -6.843 9.488 1.00 96.38 82 CYS A CA 1
ATOM 615 C C . CYS A 1 82 ? -7.076 -7.949 8.732 1.00 96.38 82 CYS A C 1
ATOM 617 O O . CYS A 1 82 ? -7.029 -9.081 9.201 1.00 96.38 82 CYS A O 1
ATOM 619 N N . TYR A 1 83 ? -6.433 -7.625 7.607 1.00 95.12 83 TYR A N 1
ATOM 620 C CA . TYR A 1 83 ? -5.768 -8.609 6.749 1.00 95.12 83 TYR A CA 1
ATOM 621 C C . TYR A 1 83 ? -4.528 -8.022 6.072 1.00 95.12 83 TYR A C 1
ATOM 623 O O . TYR A 1 83 ? -4.549 -6.874 5.633 1.00 95.12 83 TYR A O 1
ATOM 631 N N . LEU A 1 84 ? -3.449 -8.805 5.982 1.00 94.44 84 LEU A N 1
ATOM 632 C CA . LEU A 1 84 ? -2.225 -8.417 5.281 1.00 94.44 84 LEU A CA 1
ATOM 633 C C . LEU A 1 84 ? -1.972 -9.353 4.100 1.00 94.44 84 LEU A C 1
ATOM 635 O O . LEU A 1 84 ? -2.081 -10.569 4.241 1.00 94.44 84 LEU A O 1
ATOM 639 N N . SER A 1 85 ? -1.569 -8.779 2.971 1.00 93.19 85 SER A N 1
ATOM 640 C CA . SER A 1 85 ? -1.140 -9.509 1.775 1.00 93.19 85 SER A CA 1
ATOM 641 C C . SER A 1 85 ? 0.099 -8.867 1.161 1.00 93.19 85 SER A C 1
ATOM 643 O O . SER A 1 85 ? 0.356 -7.676 1.345 1.00 93.19 85 SER A O 1
ATOM 645 N N . GLU A 1 86 ? 0.879 -9.672 0.450 1.00 94.00 86 GLU A N 1
ATOM 646 C CA . GLU A 1 86 ? 2.002 -9.212 -0.362 1.00 94.00 86 GLU A CA 1
ATOM 647 C C . GLU A 1 86 ? 1.579 -9.239 -1.830 1.00 94.00 86 GLU A C 1
ATOM 649 O O . GLU A 1 86 ? 0.821 -10.113 -2.244 1.00 94.00 86 GLU A O 1
ATOM 654 N N . ALA A 1 87 ? 2.059 -8.274 -2.604 1.00 93.56 87 ALA A N 1
ATOM 655 C CA . ALA A 1 87 ? 1.833 -8.196 -4.035 1.00 93.56 87 ALA A CA 1
ATOM 656 C C . ALA A 1 87 ? 3.066 -7.623 -4.736 1.00 93.56 87 ALA A C 1
ATOM 658 O O . ALA A 1 87 ? 3.859 -6.886 -4.141 1.00 93.56 87 ALA A O 1
ATOM 659 N N . TYR A 1 88 ? 3.204 -7.930 -6.022 1.00 95.12 88 TYR A N 1
ATOM 660 C CA . TYR A 1 88 ? 4.257 -7.375 -6.868 1.00 95.12 88 TYR A CA 1
ATOM 661 C C . TYR A 1 88 ? 3.662 -6.719 -8.101 1.00 95.12 88 TYR A C 1
ATOM 663 O O . TYR A 1 88 ? 2.744 -7.256 -8.713 1.00 95.12 88 TYR A O 1
ATOM 671 N N . PHE A 1 89 ? 4.206 -5.571 -8.486 1.00 94.25 89 PHE A N 1
ATOM 672 C CA . PHE A 1 89 ? 3.747 -4.828 -9.654 1.00 94.25 89 PHE A CA 1
ATOM 673 C C . PHE A 1 89 ? 4.929 -4.442 -10.531 1.00 94.25 89 PHE A C 1
ATOM 675 O O . PHE A 1 89 ? 5.925 -3.904 -10.050 1.00 94.25 89 PHE A O 1
ATOM 682 N N . LEU A 1 90 ? 4.805 -4.706 -11.825 1.00 94.62 90 LEU A N 1
ATOM 683 C CA . LEU A 1 90 ? 5.762 -4.320 -12.847 1.00 94.62 90 LEU A CA 1
ATOM 684 C C . LEU A 1 90 ? 5.179 -3.137 -13.616 1.00 94.62 90 LEU A C 1
ATOM 686 O O . LEU A 1 90 ? 4.160 -3.277 -14.293 1.00 94.62 90 LEU A O 1
ATOM 690 N N . PHE A 1 91 ? 5.816 -1.976 -13.505 1.00 91.88 91 PHE A N 1
ATOM 691 C CA . PHE A 1 91 ? 5.373 -0.748 -14.160 1.00 91.88 91 PHE A CA 1
ATOM 692 C C . PHE A 1 91 ? 6.366 -0.312 -15.225 1.00 91.88 91 PHE A C 1
ATOM 694 O O . PHE A 1 91 ? 7.559 -0.213 -14.947 1.00 91.88 91 PHE A O 1
ATOM 701 N N . ALA A 1 92 ? 5.868 0.052 -16.404 1.00 90.25 92 ALA A N 1
ATOM 702 C CA . ALA A 1 92 ? 6.631 0.871 -17.329 1.00 90.25 92 ALA A CA 1
ATOM 703 C C . ALA A 1 92 ? 6.882 2.246 -16.681 1.00 90.25 92 ALA A C 1
ATOM 705 O O . ALA A 1 92 ? 5.922 2.866 -16.195 1.00 90.25 92 ALA A O 1
ATOM 706 N N . PRO A 1 93 ? 8.134 2.738 -16.668 1.00 86.31 93 PRO A N 1
ATOM 707 C CA . PRO A 1 93 ? 8.450 4.059 -16.142 1.00 86.31 93 PRO A CA 1
ATOM 708 C C . PRO A 1 93 ? 7.649 5.158 -16.843 1.00 86.31 93 PRO A C 1
ATOM 710 O O . PRO A 1 93 ? 7.474 5.155 -18.061 1.00 86.31 93 PRO A O 1
ATOM 713 N N . ARG A 1 94 ? 7.174 6.129 -16.068 1.00 80.69 94 ARG A N 1
ATOM 714 C CA . ARG A 1 94 ? 6.523 7.337 -16.567 1.00 80.69 94 ARG A CA 1
ATOM 715 C C . ARG A 1 94 ? 7.596 8.303 -17.042 1.00 80.69 94 ARG A C 1
ATOM 717 O O . ARG A 1 94 ? 8.374 8.837 -16.256 1.00 80.69 94 ARG A O 1
ATOM 724 N N . LEU A 1 95 ? 7.650 8.501 -18.350 1.00 81.38 95 LEU A N 1
ATOM 725 C CA . LEU A 1 95 ? 8.613 9.371 -19.005 1.00 81.38 95 LEU A CA 1
ATOM 726 C C . LEU A 1 95 ? 7.875 10.316 -19.958 1.00 81.38 95 LEU A C 1
ATOM 728 O O . LEU A 1 95 ? 6.900 9.897 -20.586 1.00 81.38 95 LEU A O 1
ATOM 732 N N . PRO A 1 96 ? 8.323 11.576 -20.109 1.00 77.06 96 PRO A N 1
ATOM 733 C CA . PRO A 1 96 ? 7.725 12.490 -21.074 1.00 77.06 96 PRO A CA 1
ATOM 734 C C . PRO A 1 96 ? 7.705 11.873 -22.479 1.00 77.06 96 PRO A C 1
ATOM 736 O O . PRO A 1 96 ? 8.749 11.503 -23.012 1.00 77.06 96 PRO A O 1
ATOM 739 N N . GLY A 1 97 ? 6.516 11.749 -23.072 1.00 76.06 97 GLY A N 1
ATOM 740 C CA . GLY A 1 97 ? 6.339 11.197 -24.419 1.00 76.06 97 GLY A CA 1
ATOM 741 C C . GLY A 1 97 ? 6.421 9.669 -24.535 1.00 76.06 97 GLY A C 1
ATOM 742 O O . GLY A 1 97 ? 6.313 9.159 -25.648 1.00 76.06 97 GLY A O 1
ATOM 743 N N . VAL A 1 98 ? 6.570 8.931 -23.428 1.00 76.50 98 VAL A N 1
ATOM 744 C CA . VAL A 1 98 ? 6.526 7.460 -23.411 1.00 76.50 98 VAL A CA 1
ATOM 745 C C . VAL A 1 98 ? 5.289 7.002 -22.632 1.00 76.50 98 VAL A C 1
ATOM 747 O O . VAL A 1 98 ? 5.088 7.460 -21.503 1.00 76.50 98 VAL A O 1
ATOM 750 N N . PRO A 1 99 ? 4.461 6.094 -23.183 1.00 69.12 99 PRO A N 1
ATOM 751 C CA . PRO A 1 99 ? 3.367 5.492 -22.432 1.00 69.12 99 PRO A CA 1
ATOM 752 C C . PRO A 1 99 ? 3.925 4.719 -21.227 1.00 69.12 99 PRO A C 1
ATOM 754 O O . PRO A 1 99 ? 4.578 3.691 -21.390 1.00 69.12 99 PRO A O 1
ATOM 757 N N . GLY A 1 100 ? 3.700 5.236 -20.019 1.00 77.00 100 GLY A N 1
ATOM 758 C CA . GLY A 1 100 ? 3.900 4.481 -18.782 1.00 77.00 100 GLY A CA 1
ATOM 759 C C . GLY A 1 100 ? 2.690 3.591 -18.483 1.00 77.00 100 GLY A C 1
ATOM 760 O O . GLY A 1 100 ? 1.690 3.627 -19.200 1.00 77.00 100 GLY A O 1
ATOM 761 N N . GLY A 1 101 ? 2.741 2.827 -17.392 1.00 83.50 101 GLY A N 1
ATOM 762 C CA . GLY A 1 101 ? 1.577 2.064 -16.931 1.00 83.50 101 GLY A CA 1
ATOM 763 C C . GLY A 1 101 ? 1.915 0.697 -16.361 1.00 83.50 101 GLY A C 1
ATOM 764 O O . GLY A 1 101 ? 3.076 0.299 -16.296 1.00 83.50 101 GLY A O 1
ATOM 765 N N . LEU A 1 102 ? 0.884 -0.006 -15.901 1.00 90.31 102 LEU A N 1
ATOM 766 C CA . LEU A 1 102 ? 1.020 -1.358 -15.375 1.00 90.31 102 LEU A CA 1
ATOM 767 C C . LEU A 1 102 ? 1.258 -2.347 -16.523 1.00 90.31 102 LEU A C 1
ATOM 769 O O . LEU A 1 102 ? 0.469 -2.402 -17.461 1.00 90.31 102 LEU A O 1
ATOM 773 N N . LEU A 1 103 ? 2.328 -3.132 -16.424 1.00 93.62 103 LEU A N 1
ATOM 774 C CA . LEU A 1 103 ? 2.686 -4.174 -17.390 1.00 93.62 103 LEU A CA 1
ATOM 775 C C . LEU A 1 103 ? 2.246 -5.554 -16.907 1.00 93.62 103 LEU A C 1
ATOM 777 O O . LEU A 1 103 ? 1.643 -6.318 -17.655 1.00 93.62 103 LEU A O 1
ATOM 781 N N . ALA A 1 104 ? 2.541 -5.861 -15.644 1.00 95.00 104 ALA A N 1
ATOM 782 C CA . ALA A 1 104 ? 2.169 -7.113 -15.005 1.00 95.00 104 ALA A CA 1
ATOM 783 C C . ALA A 1 104 ? 1.996 -6.929 -13.496 1.00 95.00 104 ALA A C 1
ATOM 785 O O . ALA A 1 104 ? 2.580 -6.027 -12.893 1.00 95.00 104 ALA A O 1
ATOM 786 N N . ARG A 1 105 ? 1.221 -7.810 -12.867 1.00 94.75 105 ARG A N 1
ATOM 787 C CA . ARG A 1 105 ? 1.019 -7.844 -11.414 1.00 94.75 105 ARG A CA 1
ATOM 788 C C . ARG A 1 105 ? 0.974 -9.270 -10.884 1.00 94.75 105 ARG A C 1
ATOM 790 O O . ARG A 1 105 ? 0.566 -10.172 -11.602 1.00 94.75 105 ARG A O 1
ATOM 797 N N . ALA A 1 106 ? 1.358 -9.463 -9.633 1.00 94.44 106 ALA A N 1
ATOM 798 C CA . ALA A 1 106 ? 1.158 -10.687 -8.872 1.00 94.44 106 ALA A CA 1
ATOM 799 C C . ALA A 1 106 ? 0.408 -10.324 -7.590 1.00 94.44 106 ALA A C 1
ATOM 801 O O . ALA A 1 106 ? 1.023 -9.973 -6.583 1.00 94.44 106 ALA A O 1
ATOM 802 N N . ASN A 1 107 ? -0.925 -10.340 -7.654 1.00 90.25 107 ASN A N 1
ATOM 803 C CA . ASN A 1 107 ? -1.796 -9.904 -6.554 1.00 90.25 107 ASN A CA 1
ATOM 804 C C . ASN A 1 107 ? -1.734 -10.829 -5.329 1.00 90.25 107 ASN A C 1
ATOM 806 O O . ASN A 1 107 ? -2.049 -10.403 -4.224 1.00 90.25 107 ASN A O 1
ATOM 810 N N . ASP A 1 108 ? -1.326 -12.082 -5.520 1.00 90.00 108 ASP A N 1
ATOM 811 C CA . ASP A 1 108 ? -1.095 -13.060 -4.452 1.00 90.00 108 ASP A CA 1
ATOM 812 C C . ASP A 1 108 ? 0.361 -13.075 -3.956 1.00 90.00 108 ASP A C 1
ATOM 814 O O . ASP A 1 108 ? 0.728 -13.903 -3.122 1.00 90.00 108 ASP A O 1
ATOM 818 N N . GLY A 1 109 ? 1.204 -12.196 -4.505 1.00 93.06 109 GLY A N 1
ATOM 819 C CA . GLY A 1 109 ? 2.630 -12.131 -4.211 1.00 93.06 109 GLY A CA 1
ATOM 820 C C . GLY A 1 109 ? 3.466 -13.223 -4.888 1.00 93.06 109 GLY A C 1
ATOM 821 O O . GLY A 1 109 ? 4.681 -13.249 -4.703 1.00 93.06 109 GLY A O 1
ATOM 822 N N . ILE A 1 110 ? 2.850 -14.122 -5.663 1.00 95.62 110 ILE A N 1
ATOM 823 C CA . ILE A 1 110 ? 3.495 -15.330 -6.185 1.00 95.62 110 ILE A CA 1
ATOM 824 C C . ILE A 1 110 ? 3.398 -15.403 -7.705 1.00 95.62 110 ILE A C 1
ATOM 826 O O . ILE A 1 110 ? 4.435 -15.538 -8.351 1.00 95.62 110 ILE A O 1
ATOM 830 N N . HIS A 1 111 ? 2.200 -15.334 -8.285 1.00 96.81 111 HIS A N 1
ATOM 831 C CA . HIS A 1 111 ? 1.965 -15.647 -9.695 1.00 96.81 111 HIS A CA 1
ATOM 832 C C . HIS A 1 111 ? 1.788 -14.386 -10.535 1.00 96.81 111 HIS A C 1
ATOM 834 O O . HIS A 1 111 ? 0.908 -13.566 -10.273 1.00 96.81 111 HIS A O 1
ATOM 840 N N . TRP A 1 112 ? 2.595 -14.247 -11.588 1.00 97.12 112 TRP A N 1
ATOM 841 C CA . TRP A 1 112 ? 2.482 -13.112 -12.501 1.00 97.12 112 TRP A CA 1
ATOM 842 C C . TRP A 1 112 ? 1.220 -13.173 -13.358 1.00 97.12 112 TRP A C 1
ATOM 844 O O . TRP A 1 112 ? 0.799 -14.227 -13.830 1.00 97.12 112 TRP A O 1
ATOM 854 N N . GLN A 1 113 ? 0.670 -11.996 -13.632 1.00 94.81 113 GLN A N 1
ATOM 855 C CA . GLN A 1 113 ? -0.432 -11.765 -14.548 1.00 94.81 113 GLN A CA 1
ATOM 856 C C . GLN A 1 113 ? -0.120 -10.511 -15.387 1.00 94.81 113 GLN A C 1
ATOM 858 O O . GLN A 1 113 ? -0.126 -9.408 -14.834 1.00 94.81 113 GLN A O 1
ATOM 863 N N . PRO A 1 114 ? 0.167 -10.651 -16.696 1.00 96.44 114 PRO A N 1
ATOM 864 C CA . PRO A 1 114 ? 0.356 -11.913 -17.416 1.00 96.44 114 PRO A CA 1
ATOM 865 C C . PRO A 1 114 ? 1.696 -12.598 -17.068 1.00 96.44 114 PRO A C 1
ATOM 867 O O . PRO A 1 114 ? 2.717 -11.945 -16.830 1.00 96.44 114 PRO A O 1
ATOM 870 N N . ALA A 1 115 ? 1.691 -13.931 -17.058 1.00 96.88 115 ALA A N 1
ATOM 871 C CA . ALA A 1 115 ? 2.889 -14.759 -16.909 1.00 96.88 115 ALA A CA 1
ATOM 872 C C . ALA A 1 115 ? 3.612 -14.961 -18.253 1.00 96.88 115 ALA A C 1
ATOM 874 O O . ALA A 1 115 ? 2.990 -14.882 -19.313 1.00 96.88 115 ALA A O 1
ATOM 875 N N . ASN A 1 116 ? 4.910 -15.282 -18.207 1.00 97.44 116 ASN A N 1
ATOM 876 C CA . ASN A 1 116 ? 5.726 -15.644 -19.379 1.00 97.44 116 ASN A CA 1
ATOM 877 C C . ASN A 1 116 ? 5.668 -14.618 -20.526 1.00 97.44 116 ASN A C 1
ATOM 879 O O . ASN A 1 116 ? 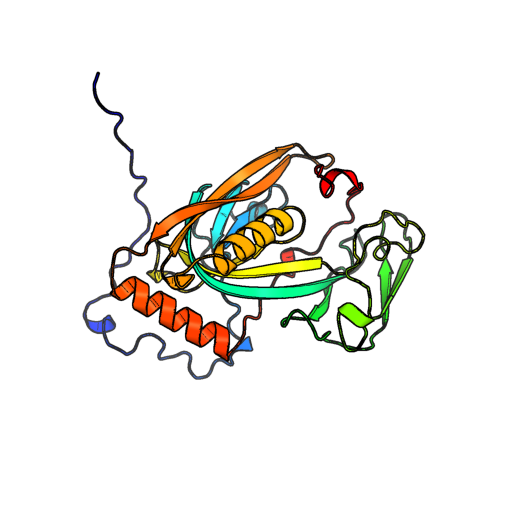5.628 -14.987 -21.699 1.00 97.44 116 ASN A O 1
ATOM 883 N N . THR A 1 117 ? 5.611 -13.330 -20.188 1.00 97.81 117 THR A N 1
ATOM 884 C CA . THR A 1 117 ? 5.445 -12.235 -21.149 1.00 97.81 117 THR A CA 1
ATOM 885 C C . THR A 1 117 ? 6.649 -11.304 -21.091 1.00 97.81 117 THR A C 1
ATOM 887 O O . THR A 1 117 ? 7.102 -10.937 -20.007 1.00 97.81 117 THR A O 1
ATOM 890 N N . SER A 1 118 ? 7.162 -10.919 -22.258 1.00 97.50 118 SER A N 1
ATOM 891 C C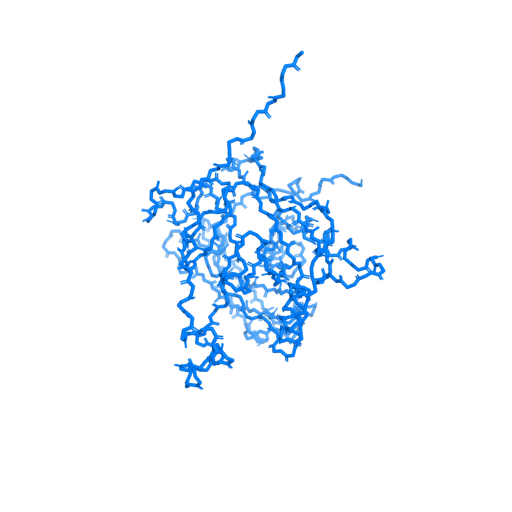A . SER A 1 118 ? 8.256 -9.955 -22.394 1.00 97.50 118 SER A CA 1
ATOM 892 C C . SER A 1 118 ? 7.722 -8.560 -22.715 1.00 97.50 118 SER A C 1
ATOM 894 O O . SER A 1 118 ? 6.801 -8.409 -23.518 1.00 97.50 118 SER A O 1
ATOM 896 N N . PHE A 1 119 ? 8.327 -7.545 -22.107 1.00 95.50 119 PHE A N 1
ATOM 897 C CA . PHE A 1 119 ? 7.966 -6.141 -22.251 1.00 95.50 119 PHE A CA 1
ATOM 898 C C . PHE A 1 119 ? 9.208 -5.317 -22.569 1.00 95.50 119 PHE A C 1
ATOM 900 O O . PHE A 1 119 ? 10.147 -5.290 -21.772 1.00 95.50 119 PHE A O 1
ATOM 907 N N . ASP A 1 120 ? 9.186 -4.609 -23.693 1.00 94.00 120 ASP A N 1
ATOM 908 C CA . ASP A 1 120 ? 10.217 -3.631 -24.025 1.00 94.00 120 ASP A CA 1
ATOM 909 C C . ASP A 1 120 ? 9.871 -2.290 -23.381 1.00 94.00 120 ASP A C 1
ATOM 911 O O . ASP A 1 120 ? 8.823 -1.701 -23.655 1.00 94.00 120 ASP A O 1
ATOM 915 N N . VAL A 1 121 ? 10.758 -1.801 -22.521 1.00 92.12 121 VAL A N 1
ATOM 916 C CA . VAL A 1 121 ? 10.535 -0.589 -21.730 1.00 92.12 121 VAL A CA 1
ATOM 917 C C . VAL A 1 121 ? 11.660 0.413 -21.927 1.00 92.12 121 VAL A C 1
ATOM 919 O O . VAL A 1 121 ? 12.825 0.050 -22.092 1.00 92.12 121 VAL A O 1
ATOM 922 N N . VAL A 1 122 ? 11.303 1.695 -21.888 1.00 90.88 122 VAL A N 1
ATOM 923 C CA . VAL A 1 122 ? 12.264 2.797 -21.805 1.00 90.88 122 VAL A CA 1
ATOM 924 C C . VAL A 1 122 ? 12.473 3.120 -20.329 1.00 90.88 122 VAL A C 1
ATOM 926 O O . VAL A 1 122 ? 11.507 3.396 -19.620 1.00 90.88 122 VAL A O 1
ATOM 929 N N . ILE A 1 123 ? 13.719 3.065 -19.861 1.00 89.19 123 ILE A N 1
ATOM 930 C CA . ILE A 1 123 ? 14.050 3.154 -18.429 1.00 89.19 123 ILE A CA 1
ATOM 931 C C . ILE A 1 123 ? 14.606 4.507 -17.999 1.00 89.19 123 ILE A C 1
ATOM 933 O O . ILE A 1 123 ? 14.615 4.812 -16.807 1.00 89.19 123 ILE A O 1
ATOM 937 N N . ASP A 1 124 ? 15.021 5.350 -18.946 1.00 85.81 124 ASP A N 1
ATOM 938 C CA . ASP A 1 124 ? 15.521 6.688 -18.652 1.00 85.81 124 ASP A CA 1
ATOM 939 C C . ASP A 1 124 ? 15.090 7.742 -19.687 1.00 85.81 124 ASP A C 1
ATOM 941 O O . ASP A 1 124 ? 14.594 7.449 -20.775 1.00 85.81 124 ASP A O 1
ATOM 945 N N . LYS A 1 125 ? 15.319 9.016 -19.348 1.00 81.75 125 LYS A N 1
ATOM 946 C CA . LYS A 1 125 ? 15.024 10.162 -20.227 1.00 81.75 125 LYS A CA 1
ATOM 947 C C . LYS A 1 125 ? 15.925 10.225 -21.468 1.00 81.75 125 LYS A C 1
ATOM 949 O O . LYS A 1 125 ? 15.634 10.995 -22.378 1.00 81.75 125 LYS A O 1
ATOM 954 N N . LYS A 1 126 ? 17.026 9.466 -21.501 1.00 85.44 126 LYS A N 1
ATOM 955 C CA . LYS A 1 126 ? 17.959 9.398 -22.636 1.00 85.44 126 LYS A CA 1
ATOM 956 C C . LYS A 1 126 ? 17.520 8.359 -23.670 1.00 85.44 126 LYS A C 1
ATOM 958 O O . LYS A 1 126 ? 18.120 8.288 -24.739 1.00 85.44 126 LYS A O 1
ATOM 963 N N . GLY A 1 127 ? 16.472 7.590 -23.375 1.00 84.38 127 GLY A N 1
ATOM 964 C CA . GLY A 1 127 ? 15.940 6.569 -24.263 1.00 84.38 127 GLY A CA 1
ATOM 965 C C . GLY A 1 127 ? 16.617 5.209 -24.106 1.00 84.38 127 GLY A C 1
ATOM 966 O O . GLY A 1 127 ? 16.505 4.392 -25.020 1.00 84.38 127 GLY A O 1
ATOM 967 N N . ALA A 1 128 ? 17.312 4.952 -22.993 1.00 89.19 128 ALA A N 1
ATOM 968 C CA . ALA A 1 128 ? 17.816 3.621 -22.678 1.00 89.19 128 ALA A CA 1
ATOM 969 C C . ALA A 1 128 ? 16.648 2.631 -22.610 1.00 89.19 128 ALA A C 1
ATOM 971 O O . ALA A 1 128 ? 15.596 2.930 -22.039 1.00 89.19 128 ALA A O 1
ATOM 972 N N . LYS A 1 129 ? 16.832 1.457 -23.218 1.00 92.38 129 LYS A N 1
ATOM 973 C CA . LYS A 1 129 ? 15.811 0.413 -23.317 1.00 92.38 129 LYS A CA 1
ATOM 974 C C . LYS A 1 129 ? 16.288 -0.869 -22.665 1.00 92.38 129 LYS A C 1
ATOM 976 O O . LYS A 1 129 ? 17.469 -1.199 -22.734 1.00 92.38 129 LYS A O 1
ATOM 981 N N . THR A 1 130 ? 15.347 -1.607 -22.103 1.00 93.88 130 THR A N 1
ATOM 982 C CA . THR A 1 130 ? 15.559 -2.978 -21.644 1.00 93.88 130 THR A CA 1
ATOM 983 C C . THR A 1 130 ? 14.309 -3.807 -21.912 1.00 93.88 130 THR A C 1
ATOM 985 O O . THR A 1 130 ? 13.232 -3.257 -22.151 1.00 93.88 130 THR A O 1
ATOM 988 N N . THR A 1 131 ? 14.461 -5.125 -21.864 1.00 96.06 131 THR A N 1
ATOM 989 C CA . THR A 1 131 ? 13.354 -6.072 -21.958 1.00 96.06 131 THR A CA 1
ATOM 990 C C . THR A 1 131 ? 13.204 -6.770 -20.615 1.00 96.06 131 THR A C 1
ATOM 992 O O . THR A 1 131 ? 14.113 -7.467 -20.160 1.00 96.06 131 THR A O 1
ATOM 995 N N . TRP A 1 132 ? 12.048 -6.616 -19.977 1.00 97.00 132 TRP A N 1
ATOM 996 C CA . TRP A 1 132 ? 11.695 -7.377 -18.779 1.00 97.00 132 TRP A CA 1
ATOM 997 C C . TRP A 1 132 ? 10.811 -8.551 -19.165 1.00 97.00 132 TRP A C 1
ATOM 999 O O . TRP A 1 132 ? 9.879 -8.385 -19.943 1.00 97.00 132 TRP A O 1
ATOM 1009 N N . THR A 1 133 ? 11.086 -9.737 -18.624 1.00 97.62 133 THR A N 1
ATOM 1010 C CA . THR A 1 133 ? 10.301 -10.943 -18.917 1.00 97.62 133 THR A CA 1
ATOM 1011 C C . THR A 1 133 ? 9.741 -11.521 -17.628 1.00 97.62 133 THR A C 1
ATOM 1013 O O . THR A 1 133 ? 10.498 -11.881 -16.727 1.00 97.62 133 THR A O 1
ATOM 1016 N N . THR A 1 134 ? 8.413 -11.598 -17.523 1.00 98.12 134 THR A N 1
ATOM 1017 C CA . THR A 1 134 ? 7.762 -12.324 -16.428 1.00 98.12 134 THR A CA 1
ATOM 1018 C C . THR A 1 134 ? 7.931 -13.827 -16.629 1.00 98.12 134 THR A C 1
ATOM 1020 O O . THR A 1 134 ? 8.076 -14.305 -17.749 1.00 98.12 134 THR A O 1
ATOM 1023 N N . ALA A 1 135 ? 7.900 -14.586 -15.537 1.00 97.38 135 ALA A N 1
ATOM 1024 C CA . ALA A 1 135 ? 7.801 -16.046 -15.552 1.00 97.38 135 ALA A CA 1
ATOM 1025 C C . ALA A 1 135 ? 6.408 -16.467 -15.053 1.00 97.38 135 ALA A C 1
ATOM 1027 O O . ALA A 1 135 ? 5.517 -15.626 -14.938 1.00 97.38 135 ALA A O 1
ATOM 1028 N N . ASP A 1 136 ? 6.210 -17.743 -14.727 1.00 97.00 136 ASP A N 1
ATOM 1029 C CA . ASP A 1 136 ? 5.012 -18.203 -14.013 1.00 97.00 136 ASP A CA 1
ATOM 1030 C C . ASP A 1 136 ? 4.922 -17.631 -12.589 1.00 97.00 136 ASP A C 1
ATOM 1032 O O . ASP A 1 136 ? 3.825 -17.345 -12.110 1.00 97.00 136 ASP A O 1
ATOM 1036 N N . THR A 1 137 ? 6.065 -17.399 -11.935 1.00 98.12 137 THR A N 1
ATOM 1037 C CA . THR A 1 137 ? 6.128 -16.790 -10.602 1.00 98.12 137 THR A CA 1
ATOM 1038 C C . THR A 1 137 ? 7.113 -15.627 -10.502 1.00 98.12 137 THR A C 1
ATOM 1040 O O . THR A 1 137 ? 8.074 -15.522 -11.273 1.00 98.12 137 THR A O 1
ATOM 1043 N N . VAL A 1 138 ? 6.903 -14.764 -9.501 1.00 96.81 138 VAL A N 1
ATOM 1044 C CA . VAL A 1 138 ? 7.800 -13.652 -9.142 1.00 96.81 138 VAL A CA 1
ATOM 1045 C C . VAL A 1 138 ? 9.219 -14.166 -8.924 1.00 96.81 138 VAL A C 1
ATOM 1047 O O . VAL A 1 138 ? 10.142 -13.730 -9.614 1.00 96.81 138 VAL A O 1
ATOM 1050 N N . ALA A 1 139 ? 9.371 -15.184 -8.074 1.00 96.88 139 ALA A N 1
ATOM 1051 C CA . ALA A 1 139 ? 10.666 -15.770 -7.744 1.00 96.88 139 ALA A CA 1
ATOM 1052 C C . ALA A 1 139 ? 11.422 -16.303 -8.974 1.00 96.88 139 ALA A C 1
ATOM 1054 O O . ALA A 1 139 ? 12.633 -16.120 -9.067 1.00 96.88 139 ALA A O 1
ATOM 1055 N N . LYS A 1 140 ? 10.733 -16.937 -9.936 1.00 97.44 140 LYS A N 1
ATOM 1056 C CA . LYS A 1 140 ? 11.390 -17.435 -11.158 1.00 97.44 140 LYS A CA 1
ATOM 1057 C C . LYS A 1 140 ? 11.747 -16.326 -12.141 1.00 97.44 140 LYS A C 1
ATOM 1059 O O . LYS A 1 140 ? 12.736 -16.461 -12.852 1.00 97.44 140 LYS A O 1
ATOM 1064 N N . SER A 1 141 ? 10.968 -15.245 -12.183 1.00 97.25 141 SER A N 1
ATOM 1065 C CA . SER A 1 141 ? 11.292 -14.091 -13.031 1.00 97.25 141 SER A CA 1
ATOM 1066 C C . SER A 1 141 ? 12.526 -13.329 -12.542 1.00 97.25 141 SER A C 1
ATOM 1068 O O . SER A 1 141 ? 13.219 -12.707 -13.339 1.00 97.25 141 SER A O 1
ATOM 1070 N N . GLY A 1 142 ? 12.781 -13.344 -11.228 1.00 96.25 142 GLY A N 1
ATOM 1071 C CA . GLY A 1 142 ? 13.863 -12.593 -10.592 1.00 96.25 142 GLY A CA 1
ATOM 1072 C C . GLY A 1 142 ? 13.699 -11.070 -10.634 1.00 96.25 142 GLY A C 1
ATOM 1073 O O . GLY A 1 142 ? 14.580 -10.367 -10.151 1.00 96.25 142 GLY A O 1
ATOM 1074 N N . LEU A 1 143 ? 12.593 -10.543 -11.176 1.00 96.25 143 LEU A N 1
ATOM 1075 C CA . LEU A 1 143 ? 12.375 -9.103 -11.371 1.00 96.25 143 LEU A CA 1
ATOM 1076 C C . LEU A 1 143 ? 12.273 -8.313 -10.055 1.00 96.25 143 LEU A C 1
ATOM 1078 O O . LEU A 1 143 ? 12.326 -7.087 -10.079 1.00 96.25 143 LEU A O 1
ATOM 1082 N N . ASP A 1 144 ? 12.129 -8.980 -8.910 1.00 94.56 144 ASP A N 1
ATOM 1083 C CA . ASP A 1 144 ? 12.116 -8.362 -7.582 1.00 94.56 144 ASP A CA 1
ATOM 1084 C C . ASP A 1 144 ? 13.506 -8.233 -6.928 1.00 94.56 144 ASP A C 1
ATOM 1086 O O . ASP A 1 144 ? 13.628 -7.749 -5.798 1.00 94.56 144 ASP A O 1
ATOM 1090 N N . VAL A 1 145 ? 14.567 -8.615 -7.640 1.00 93.06 145 VAL A N 1
ATOM 1091 C CA . VAL A 1 145 ? 15.954 -8.546 -7.169 1.00 93.06 145 VAL A CA 1
ATOM 1092 C C . VAL A 1 145 ? 16.636 -7.262 -7.653 1.00 93.06 145 VAL A C 1
ATOM 1094 O O . VAL A 1 145 ? 16.351 -6.756 -8.735 1.00 93.06 145 VAL A O 1
ATOM 1097 N N . TRP A 1 146 ? 17.564 -6.724 -6.858 1.00 90.88 146 TRP A N 1
ATOM 1098 C CA . TRP A 1 146 ? 18.405 -5.588 -7.254 1.00 90.88 146 TRP A CA 1
ATOM 1099 C C . TRP A 1 146 ? 19.210 -5.882 -8.528 1.00 90.88 146 TRP A C 1
ATOM 1101 O O . TRP A 1 146 ? 19.675 -7.002 -8.739 1.00 90.88 146 TRP A O 1
ATOM 1111 N N . GLY A 1 147 ? 19.404 -4.856 -9.352 1.00 90.81 147 GLY A N 1
ATOM 1112 C CA . GLY A 1 147 ? 20.112 -4.930 -10.626 1.00 90.81 147 GLY A CA 1
ATOM 1113 C C . GLY A 1 147 ? 19.229 -5.317 -11.813 1.00 90.81 147 GLY A C 1
ATOM 1114 O O . GLY A 1 147 ? 19.757 -5.583 -12.888 1.00 90.81 147 GLY A O 1
ATOM 1115 N N . THR A 1 148 ? 17.907 -5.404 -11.630 1.00 93.25 148 THR A N 1
ATOM 1116 C CA . THR A 1 148 ? 16.983 -5.868 -12.682 1.00 93.25 148 THR A CA 1
ATOM 1117 C C . THR A 1 148 ? 16.249 -4.744 -13.398 1.00 93.25 148 THR A C 1
ATOM 1119 O O . THR A 1 148 ? 15.808 -4.945 -14.530 1.00 93.25 148 THR A O 1
ATOM 1122 N N . PHE A 1 149 ? 16.144 -3.554 -12.797 1.00 92.69 149 PHE A N 1
ATOM 1123 C CA . PHE A 1 149 ? 15.568 -2.394 -13.475 1.00 92.69 149 PHE A CA 1
ATOM 1124 C C . PHE A 1 149 ? 16.425 -1.968 -14.676 1.00 92.69 149 PHE A C 1
ATOM 1126 O O . PHE A 1 149 ? 15.894 -1.818 -15.774 1.00 92.69 149 PHE A O 1
ATOM 1133 N N . ASP A 1 150 ? 17.744 -1.858 -14.494 1.00 92.19 150 ASP A N 1
ATOM 1134 C CA . ASP A 1 150 ? 18.724 -1.654 -15.568 1.00 92.19 150 ASP A CA 1
ATOM 1135 C C . ASP A 1 150 ? 19.758 -2.795 -15.556 1.00 92.19 150 ASP A C 1
ATOM 1137 O O . ASP A 1 150 ? 20.594 -2.840 -14.650 1.00 92.19 150 ASP A O 1
ATOM 1141 N N . PRO A 1 151 ? 19.762 -3.696 -16.558 1.00 87.19 151 PRO A N 1
ATOM 1142 C CA . PRO A 1 151 ? 20.731 -4.791 -16.640 1.00 87.19 151 PRO A CA 1
ATOM 1143 C C . PRO A 1 151 ? 22.197 -4.343 -16.719 1.00 87.19 151 PRO A C 1
ATOM 1145 O O . PRO A 1 151 ? 23.096 -5.132 -16.422 1.00 87.19 151 PRO A O 1
ATOM 1148 N N . ASN A 1 152 ? 22.457 -3.097 -17.132 1.00 89.19 152 ASN A N 1
ATOM 1149 C CA . ASN A 1 152 ? 23.808 -2.540 -17.205 1.00 89.19 152 ASN A CA 1
ATOM 1150 C C . ASN A 1 152 ? 24.276 -1.956 -15.866 1.00 89.19 152 ASN A C 1
ATOM 1152 O O . ASN A 1 152 ? 25.475 -1.734 -15.685 1.00 89.19 152 ASN A O 1
ATOM 1156 N N . ASP A 1 153 ? 23.363 -1.749 -14.916 1.00 89.75 153 ASP A N 1
ATOM 1157 C CA . ASP A 1 153 ? 23.671 -1.273 -13.576 1.00 89.75 153 ASP A CA 1
ATOM 1158 C C . ASP A 1 153 ? 23.218 -2.284 -12.517 1.00 89.75 153 ASP A C 1
ATOM 1160 O O . ASP A 1 153 ? 22.057 -2.346 -12.115 1.00 89.75 153 ASP A O 1
ATOM 1164 N N . LYS A 1 154 ? 24.181 -3.030 -11.967 1.00 90.00 154 LYS A N 1
ATOM 1165 C CA . LYS A 1 154 ? 23.947 -3.986 -10.869 1.00 90.00 154 LYS A CA 1
ATOM 1166 C C . LYS A 1 154 ? 23.411 -3.335 -9.589 1.00 90.00 154 LYS A C 1
ATOM 1168 O O . LYS A 1 154 ? 22.965 -4.048 -8.695 1.00 90.00 154 LYS A O 1
ATOM 1173 N N . LYS A 1 155 ? 23.520 -2.011 -9.462 1.00 89.19 155 LYS A N 1
ATOM 1174 C CA . LYS A 1 155 ? 22.999 -1.235 -8.333 1.00 89.19 155 LYS A CA 1
ATOM 1175 C C . LYS A 1 155 ? 21.613 -0.658 -8.605 1.00 89.19 155 LYS A C 1
ATOM 1177 O O . LYS A 1 155 ? 21.052 -0.045 -7.698 1.00 89.19 155 LYS A O 1
ATOM 1182 N N . SER A 1 156 ? 21.067 -0.858 -9.804 1.00 88.50 156 SER A N 1
ATOM 1183 C CA . SER A 1 156 ? 19.714 -0.426 -10.126 1.00 88.50 156 SER A CA 1
ATOM 1184 C C . SER A 1 156 ? 18.702 -1.103 -9.194 1.00 88.50 156 SER A C 1
ATOM 1186 O O . SER A 1 156 ? 18.940 -2.220 -8.720 1.00 88.50 156 SER A O 1
ATOM 1188 N N . PRO A 1 157 ? 17.581 -0.443 -8.869 1.00 89.00 157 PRO A N 1
ATOM 1189 C CA . PRO A 1 157 ? 16.553 -1.053 -8.038 1.00 89.00 157 PRO A CA 1
ATOM 1190 C C . PRO A 1 157 ? 15.947 -2.300 -8.711 1.00 89.00 157 PRO A C 1
ATOM 1192 O O . PRO A 1 157 ? 16.199 -2.576 -9.886 1.00 89.00 157 PRO A O 1
ATOM 1195 N N . PRO A 1 158 ? 15.134 -3.077 -7.983 1.00 93.38 158 PRO A N 1
ATOM 1196 C CA . PRO A 1 158 ? 14.279 -4.078 -8.602 1.00 93.38 158 PRO A CA 1
ATOM 1197 C C . PRO A 1 158 ? 13.342 -3.481 -9.658 1.00 93.38 158 PRO A C 1
ATOM 1199 O O . PRO A 1 158 ? 12.790 -2.398 -9.454 1.00 93.38 158 PRO A O 1
ATOM 1202 N N . ALA A 1 159 ? 13.123 -4.201 -10.761 1.00 93.88 159 ALA A N 1
ATOM 1203 C CA . ALA A 1 159 ? 12.129 -3.829 -11.768 1.00 93.88 159 ALA A CA 1
ATOM 1204 C C . ALA A 1 159 ? 10.694 -3.963 -11.227 1.00 93.88 159 ALA A C 1
ATOM 1206 O O . ALA A 1 159 ? 9.842 -3.100 -11.445 1.00 93.88 159 ALA A O 1
ATOM 1207 N N . ALA A 1 160 ? 10.427 -5.040 -10.487 1.00 94.69 160 ALA A N 1
ATOM 1208 C CA . ALA A 1 160 ? 9.158 -5.279 -9.822 1.00 94.69 160 ALA A CA 1
ATOM 1209 C C . ALA A 1 160 ? 9.103 -4.562 -8.467 1.00 94.69 160 ALA A C 1
ATOM 1211 O O . ALA A 1 160 ? 9.946 -4.751 -7.589 1.00 94.69 160 ALA A O 1
ATOM 1212 N N . THR A 1 161 ? 8.051 -3.777 -8.260 1.00 92.75 161 THR A N 1
ATOM 1213 C CA . THR A 1 161 ? 7.768 -3.122 -6.983 1.00 92.75 161 THR A CA 1
ATOM 1214 C C . THR A 1 161 ? 7.055 -4.097 -6.050 1.00 92.75 161 THR A C 1
ATOM 1216 O O . THR A 1 161 ? 5.917 -4.480 -6.315 1.00 92.75 161 THR A O 1
ATOM 1219 N N . HIS A 1 162 ? 7.701 -4.463 -4.940 1.00 93.69 162 HIS A N 1
ATOM 1220 C CA . HIS A 1 162 ? 7.064 -5.185 -3.834 1.00 93.69 162 HIS A CA 1
ATOM 1221 C C . HIS A 1 162 ? 6.181 -4.220 -3.033 1.00 93.69 162 HIS A C 1
ATOM 1223 O O . HIS A 1 162 ? 6.628 -3.156 -2.588 1.00 93.69 162 HIS A O 1
ATOM 1229 N N . VAL A 1 163 ? 4.930 -4.620 -2.838 1.00 93.31 163 VAL A N 1
ATOM 1230 C CA . VAL A 1 163 ? 3.916 -3.924 -2.058 1.00 93.31 163 VAL A CA 1
ATOM 1231 C C . VAL A 1 163 ? 3.378 -4.830 -0.955 1.00 93.31 163 VAL A C 1
ATOM 1233 O O . VAL A 1 163 ? 3.023 -5.978 -1.202 1.00 93.31 163 VAL A O 1
ATOM 1236 N N . LEU A 1 164 ? 3.281 -4.301 0.261 1.00 94.75 164 LEU A N 1
ATOM 1237 C CA . LEU A 1 164 ? 2.566 -4.940 1.360 1.00 94.75 164 LEU A CA 1
ATOM 1238 C C . LEU A 1 164 ? 1.256 -4.192 1.597 1.00 94.75 164 LEU A C 1
ATOM 1240 O O . LEU A 1 164 ? 1.267 -3.017 1.955 1.00 94.75 164 LEU A O 1
ATOM 1244 N N . ASN A 1 165 ? 0.134 -4.869 1.392 1.00 94.69 165 ASN A N 1
ATOM 1245 C CA . ASN A 1 165 ? -1.202 -4.313 1.552 1.00 94.69 165 ASN A CA 1
ATOM 1246 C C . ASN A 1 165 ? -1.771 -4.703 2.913 1.00 94.69 165 ASN A C 1
ATOM 1248 O O . ASN A 1 165 ? -1.728 -5.869 3.300 1.00 94.69 165 ASN A O 1
ATOM 1252 N N . CYS A 1 166 ? -2.332 -3.731 3.623 1.00 95.88 166 CYS A N 1
ATOM 1253 C CA . CYS A 1 166 ? -3.047 -3.922 4.875 1.00 95.88 166 CYS A CA 1
ATOM 1254 C C . CYS A 1 166 ? -4.491 -3.455 4.698 1.00 95.88 166 CYS A C 1
ATOM 1256 O O . CYS A 1 166 ? -4.737 -2.254 4.622 1.00 95.88 166 CYS A O 1
ATOM 1258 N N . VAL A 1 167 ? -5.435 -4.394 4.673 1.00 95.69 167 VAL A N 1
ATOM 1259 C CA . VAL A 1 167 ? -6.859 -4.089 4.841 1.00 95.69 167 VAL A CA 1
ATOM 1260 C C . VAL A 1 167 ? -7.080 -3.706 6.293 1.00 95.69 167 VAL A C 1
ATOM 1262 O O . VAL A 1 167 ? -6.680 -4.447 7.197 1.00 95.69 167 VAL A O 1
ATOM 1265 N N . CYS A 1 168 ? -7.705 -2.565 6.532 1.00 97.00 168 CYS A N 1
ATOM 1266 C CA . CYS A 1 168 ? -7.946 -2.046 7.865 1.00 97.00 168 CYS A CA 1
ATOM 1267 C C . CYS A 1 168 ? -9.240 -1.242 7.960 1.00 97.00 168 CYS A C 1
ATOM 1269 O O . CYS A 1 168 ? -9.731 -0.714 6.966 1.00 97.00 168 CYS A O 1
ATOM 1271 N N . LEU A 1 169 ? -9.734 -1.097 9.186 1.00 96.31 169 LEU A N 1
ATOM 1272 C CA . LEU A 1 169 ? -10.741 -0.101 9.551 1.00 96.31 169 LEU A CA 1
ATOM 1273 C C . LEU A 1 169 ? -10.049 1.117 10.170 1.00 96.31 169 LEU A C 1
ATOM 1275 O O . LEU A 1 169 ? -9.030 0.957 10.848 1.00 96.31 169 LEU A O 1
ATOM 1279 N N . VAL A 1 170 ? -10.600 2.314 9.969 1.00 96.56 170 VAL A N 1
ATOM 1280 C CA . VAL A 1 170 ? -10.151 3.537 10.654 1.00 96.56 170 VAL A CA 1
ATOM 1281 C C . VAL A 1 170 ? -10.979 3.722 11.920 1.00 96.56 170 VAL A C 1
ATOM 1283 O O . VAL A 1 170 ? -12.198 3.812 11.863 1.00 96.56 170 VAL A O 1
ATOM 1286 N N . VAL A 1 171 ? -10.316 3.794 13.077 1.00 94.44 171 VAL A N 1
ATOM 1287 C CA . VAL A 1 171 ? -10.978 3.758 14.397 1.00 94.44 171 VAL A CA 1
ATOM 1288 C C . VAL A 1 171 ? -11.990 4.891 14.576 1.00 94.44 171 VAL A C 1
ATOM 1290 O O . VAL A 1 171 ? -13.066 4.677 15.122 1.00 94.44 171 VAL A O 1
ATOM 1293 N N . ASN A 1 172 ? -11.660 6.090 14.095 1.00 90.12 172 ASN A N 1
ATOM 1294 C CA . ASN A 1 172 ? -12.522 7.268 14.228 1.00 90.12 172 ASN A CA 1
ATOM 1295 C C . ASN A 1 172 ? -13.539 7.408 13.082 1.00 90.12 172 ASN A C 1
ATOM 1297 O O . ASN A 1 172 ? -14.213 8.432 13.000 1.00 90.12 172 ASN A O 1
ATOM 1301 N N . ASP A 1 173 ? -13.617 6.422 12.186 1.00 92.44 173 ASP A N 1
ATOM 1302 C CA . ASP A 1 173 ? -14.469 6.454 10.999 1.00 92.44 173 ASP A CA 1
ATOM 1303 C C . ASP A 1 173 ? -14.797 5.037 10.501 1.00 92.44 173 ASP A C 1
ATOM 1305 O O . ASP A 1 173 ? -14.498 4.651 9.371 1.00 92.44 173 ASP A O 1
ATOM 1309 N N . LEU A 1 174 ? -15.396 4.229 11.379 1.00 89.38 174 LEU A N 1
ATOM 1310 C CA . LEU A 1 174 ? -15.812 2.864 11.033 1.00 89.38 174 LEU A CA 1
ATOM 1311 C C . LEU A 1 174 ? -16.852 2.855 9.896 1.00 89.38 174 LEU A C 1
ATOM 1313 O O . LEU A 1 174 ? -16.880 1.936 9.085 1.00 89.38 174 LEU A O 1
ATOM 1317 N N . GLY A 1 175 ? -17.659 3.918 9.786 1.00 85.88 175 GLY A N 1
ATOM 1318 C CA . GLY A 1 175 ? -18.693 4.064 8.758 1.00 85.88 175 GLY A CA 1
ATOM 1319 C C . GLY A 1 175 ? -18.161 4.177 7.326 1.00 85.88 175 GLY A C 1
ATOM 1320 O O . GLY A 1 175 ? -18.895 3.862 6.392 1.00 85.88 175 GLY A O 1
ATOM 1321 N N . ALA A 1 176 ? -16.894 4.562 7.137 1.00 87.38 176 ALA A N 1
ATOM 1322 C CA . ALA A 1 176 ? -16.245 4.548 5.825 1.00 87.38 176 ALA A CA 1
ATOM 1323 C C . ALA A 1 176 ? -15.969 3.128 5.294 1.00 87.38 176 ALA A C 1
ATOM 1325 O O . ALA A 1 176 ? -15.629 2.967 4.120 1.00 87.38 176 ALA A O 1
ATOM 1326 N N . GLY A 1 177 ? -16.129 2.100 6.135 1.00 88.94 177 GLY A N 1
ATOM 1327 C CA . GLY A 1 177 ? -15.877 0.712 5.777 1.00 88.94 177 GLY A CA 1
ATOM 1328 C C . GLY A 1 177 ? -14.383 0.373 5.662 1.00 88.94 177 GLY A C 1
ATOM 1329 O O . GLY A 1 177 ? -13.514 1.141 6.092 1.00 88.94 177 GLY A O 1
ATOM 1330 N N . PRO A 1 178 ? -14.051 -0.813 5.119 1.00 92.62 178 PRO A N 1
ATOM 1331 C CA . PRO A 1 178 ? -12.672 -1.264 5.002 1.00 92.62 178 PRO A CA 1
ATOM 1332 C C . PRO A 1 178 ? -11.894 -0.442 3.972 1.00 92.62 178 PRO A C 1
ATOM 1334 O O . PRO A 1 178 ? -12.336 -0.230 2.845 1.00 92.62 178 PRO A O 1
ATOM 1337 N N . MET A 1 179 ? -10.680 -0.055 4.349 1.00 94.88 179 MET A N 1
ATOM 1338 C CA . MET A 1 179 ? -9.712 0.616 3.488 1.00 94.88 179 MET A CA 1
ATOM 1339 C C . MET A 1 179 ? -8.427 -0.196 3.370 1.00 94.88 179 MET A C 1
ATOM 1341 O O . MET A 1 179 ? -8.129 -1.043 4.212 1.00 94.88 179 MET A O 1
ATOM 1345 N N . VAL A 1 180 ? -7.624 0.099 2.350 1.00 95.19 180 VAL A N 1
ATOM 1346 C CA . VAL A 1 180 ? -6.304 -0.505 2.163 1.00 95.19 180 VAL A CA 1
ATOM 1347 C C . VAL A 1 180 ? -5.196 0.524 2.340 1.00 95.19 180 VAL A C 1
ATOM 1349 O O . VAL A 1 180 ? -5.150 1.547 1.656 1.00 95.19 180 VAL A O 1
ATOM 1352 N N . VAL A 1 181 ? -4.253 0.214 3.226 1.00 95.25 181 VAL A N 1
ATOM 1353 C CA . VAL A 1 181 ? -2.967 0.907 3.340 1.00 95.25 181 VAL A CA 1
ATOM 1354 C C . VAL A 1 181 ? -1.913 0.073 2.626 1.00 95.25 181 VAL A C 1
ATOM 1356 O O . VAL A 1 181 ? -1.657 -1.070 3.006 1.00 95.25 181 VAL A O 1
ATOM 1359 N N . SER A 1 182 ? -1.278 0.647 1.608 1.00 94.31 182 SER A N 1
ATOM 1360 C CA . SER A 1 182 ? -0.202 -0.008 0.857 1.00 94.31 182 SER A CA 1
ATOM 1361 C C . SER A 1 182 ? 1.160 0.533 1.288 1.00 94.31 182 SER A C 1
ATOM 1363 O O . SER A 1 182 ? 1.420 1.732 1.208 1.00 94.31 182 SER A O 1
ATOM 1365 N N . PHE A 1 183 ? 2.052 -0.359 1.708 1.00 93.50 183 PHE A N 1
ATOM 1366 C CA . PHE A 1 183 ? 3.452 -0.071 1.995 1.00 93.50 183 PHE A CA 1
ATOM 1367 C C . PHE A 1 183 ? 4.301 -0.492 0.799 1.00 93.50 183 PHE A C 1
ATOM 1369 O O . PHE A 1 183 ? 4.452 -1.678 0.518 1.00 93.50 183 PHE A O 1
ATOM 1376 N N . LEU A 1 184 ? 4.879 0.482 0.109 1.00 88.69 184 LEU A N 1
ATOM 1377 C CA . LEU A 1 184 ? 5.734 0.273 -1.054 1.00 88.69 184 LEU A CA 1
ATOM 1378 C C . LEU A 1 184 ? 6.963 1.181 -0.974 1.00 88.69 184 LEU A C 1
ATOM 1380 O O . LEU A 1 184 ? 6.936 2.201 -0.282 1.00 88.69 184 LEU A O 1
ATOM 1384 N N . ARG A 1 185 ? 8.036 0.822 -1.688 1.00 83.81 185 ARG A N 1
ATOM 1385 C CA . ARG A 1 185 ? 9.279 1.615 -1.776 1.00 83.81 185 ARG A CA 1
ATOM 1386 C C . ARG A 1 185 ? 9.839 1.973 -0.387 1.00 83.81 185 ARG A C 1
ATOM 1388 O O . ARG A 1 185 ? 10.115 1.067 0.398 1.00 83.81 185 ARG A O 1
ATOM 1395 N N . SER A 1 186 ? 9.973 3.263 -0.063 1.00 79.50 186 SER A N 1
ATOM 1396 C CA . SER A 1 186 ? 10.448 3.746 1.243 1.00 79.50 186 SER A CA 1
ATOM 1397 C C . SER A 1 186 ? 9.582 3.240 2.402 1.00 79.50 186 SER A C 1
ATOM 1399 O O . SER A 1 186 ? 10.103 2.853 3.444 1.00 79.50 186 SER A O 1
ATOM 1401 N N . GLY A 1 187 ? 8.269 3.102 2.192 1.00 86.88 187 GLY A N 1
ATOM 1402 C CA . GLY A 1 187 ? 7.350 2.546 3.184 1.00 86.88 187 GLY A CA 1
ATOM 1403 C C . GLY A 1 187 ? 7.479 1.032 3.388 1.00 86.88 187 GLY A C 1
ATOM 1404 O O . GLY A 1 187 ? 7.008 0.517 4.402 1.00 86.88 187 GLY A O 1
ATOM 1405 N N . LEU A 1 188 ? 8.126 0.291 2.479 1.00 90.88 188 LEU A N 1
ATOM 1406 C CA . LEU A 1 188 ? 8.179 -1.175 2.537 1.00 90.88 188 LEU A CA 1
ATOM 1407 C C . LEU A 1 188 ? 8.929 -1.680 3.778 1.00 90.88 188 LEU A C 1
ATOM 1409 O O . LEU A 1 188 ? 8.522 -2.670 4.386 1.00 90.88 188 LEU A O 1
ATOM 1413 N N . LYS A 1 189 ? 9.996 -0.987 4.204 1.00 91.38 189 LYS A N 1
ATOM 1414 C CA . LYS A 1 189 ? 10.728 -1.324 5.440 1.00 91.38 189 LYS A CA 1
ATOM 1415 C C . LYS A 1 189 ? 9.816 -1.215 6.663 1.00 91.38 189 LYS A C 1
ATOM 1417 O O . LYS A 1 189 ? 9.814 -2.099 7.523 1.00 91.38 189 LYS A O 1
ATOM 1422 N N . VAL A 1 190 ? 9.010 -0.157 6.713 1.00 93.94 190 VAL A N 1
ATOM 1423 C CA . VAL A 1 190 ? 8.022 0.069 7.771 1.00 93.94 190 VAL A CA 1
ATOM 1424 C C . VAL A 1 190 ? 6.933 -1.004 7.728 1.00 93.94 190 VAL A C 1
ATOM 1426 O O . VAL A 1 190 ? 6.649 -1.609 8.763 1.00 93.94 190 VAL A O 1
ATOM 1429 N N . GLY A 1 191 ? 6.402 -1.314 6.542 1.00 95.00 191 GLY A N 1
ATOM 1430 C CA . GLY A 1 191 ? 5.411 -2.372 6.335 1.00 95.00 191 GLY A CA 1
ATOM 1431 C C . GLY A 1 191 ? 5.900 -3.751 6.784 1.00 95.00 191 GLY A C 1
ATOM 1432 O O . GLY A 1 191 ? 5.201 -4.444 7.518 1.00 95.00 191 GLY A O 1
ATOM 1433 N N . LYS A 1 192 ? 7.141 -4.132 6.448 1.00 94.94 192 LYS A N 1
ATOM 1434 C CA . LYS A 1 192 ? 7.750 -5.401 6.893 1.00 94.94 192 LYS A CA 1
ATOM 1435 C C . LYS A 1 192 ? 7.915 -5.467 8.411 1.00 94.94 192 LYS A C 1
ATOM 1437 O O . LYS A 1 192 ? 7.600 -6.489 9.019 1.00 94.94 192 LYS A O 1
ATOM 1442 N N . LYS A 1 193 ? 8.363 -4.376 9.046 1.00 95.31 193 LYS A N 1
ATOM 1443 C CA . LYS A 1 193 ? 8.455 -4.293 10.515 1.00 95.31 193 LYS A CA 1
ATOM 1444 C C . LYS A 1 193 ? 7.076 -4.420 11.166 1.00 95.31 193 LYS A C 1
ATOM 1446 O O . LYS A 1 193 ? 6.934 -5.109 12.175 1.00 95.31 193 LYS A O 1
ATOM 1451 N N . PHE A 1 194 ? 6.068 -3.775 10.586 1.00 96.19 194 PHE A N 1
ATOM 1452 C CA . PHE A 1 194 ? 4.684 -3.865 11.034 1.00 96.19 194 PHE A CA 1
ATOM 1453 C C . PHE A 1 194 ? 4.134 -5.293 10.911 1.00 96.19 194 PHE A C 1
ATOM 1455 O O . PHE A 1 194 ? 3.658 -5.849 11.900 1.00 96.19 194 PHE A O 1
ATOM 1462 N N . ALA A 1 195 ? 4.296 -5.932 9.753 1.00 95.44 195 ALA A N 1
ATOM 1463 C CA . ALA A 1 195 ? 3.898 -7.319 9.534 1.00 95.44 195 ALA A CA 1
ATOM 1464 C C . ALA A 1 195 ? 4.618 -8.289 10.485 1.00 95.44 195 ALA A C 1
ATOM 1466 O O . ALA A 1 195 ? 3.989 -9.185 11.046 1.00 95.44 195 ALA A O 1
ATOM 1467 N N . GLY A 1 196 ? 5.915 -8.081 10.737 1.00 93.94 196 GLY A N 1
ATOM 1468 C CA . GLY A 1 196 ? 6.669 -8.832 11.742 1.00 93.94 196 GLY A CA 1
ATOM 1469 C C . GLY A 1 196 ? 6.088 -8.673 13.151 1.00 93.94 196 GLY A C 1
ATOM 1470 O O . GLY A 1 196 ? 5.890 -9.663 13.852 1.00 93.94 196 GLY A O 1
ATOM 1471 N N . ASN A 1 197 ? 5.730 -7.445 13.545 1.00 92.94 197 ASN A N 1
ATOM 1472 C CA . ASN A 1 197 ? 5.077 -7.178 14.831 1.00 92.94 197 ASN A CA 1
ATOM 1473 C C . ASN A 1 197 ? 3.722 -7.894 14.959 1.00 92.94 197 ASN A C 1
ATOM 1475 O O . ASN A 1 197 ? 3.387 -8.389 16.035 1.00 92.94 197 ASN A O 1
ATOM 1479 N N . LEU A 1 198 ? 2.944 -7.953 13.877 1.00 93.81 198 LEU A N 1
ATOM 1480 C CA . LEU A 1 198 ? 1.681 -8.687 13.848 1.00 93.81 198 LEU A CA 1
ATOM 1481 C C . LEU A 1 198 ? 1.904 -10.200 13.950 1.00 93.81 198 LEU A C 1
ATOM 1483 O O . LEU A 1 198 ? 1.276 -10.834 14.791 1.00 93.81 198 LEU A O 1
ATOM 1487 N N . LYS A 1 199 ? 2.840 -10.765 13.175 1.00 91.19 199 LYS A N 1
ATOM 1488 C CA . LYS A 1 199 ? 3.163 -12.205 13.190 1.00 91.19 199 LYS A CA 1
ATOM 1489 C C . LYS A 1 199 ? 3.668 -12.699 14.548 1.00 91.19 199 LYS A C 1
ATOM 1491 O O . LYS A 1 199 ? 3.410 -13.838 14.915 1.00 91.19 199 LYS A O 1
ATOM 1496 N N . MET A 1 200 ? 4.396 -11.864 15.288 1.00 90.69 200 MET A N 1
ATOM 1497 C CA . MET A 1 200 ? 4.928 -12.221 16.610 1.00 90.69 200 MET A CA 1
ATOM 1498 C C . MET A 1 200 ? 3.905 -12.089 17.746 1.00 90.69 200 MET A C 1
ATOM 1500 O O . MET A 1 200 ? 4.169 -12.533 18.866 1.00 90.69 200 MET A O 1
ATOM 1504 N N . ALA A 1 201 ? 2.767 -11.439 17.505 1.00 89.94 201 ALA A N 1
ATOM 1505 C CA . ALA A 1 201 ? 1.777 -11.216 18.543 1.00 89.94 201 ALA A CA 1
ATOM 1506 C C . ALA A 1 201 ? 0.974 -12.483 18.848 1.00 89.94 201 ALA A C 1
ATOM 1508 O O . ALA A 1 201 ? 0.699 -13.300 17.978 1.00 89.94 201 ALA A O 1
ATOM 1509 N N . ARG A 1 202 ? 0.554 -12.617 20.109 1.00 89.75 202 ARG A N 1
ATOM 1510 C CA . ARG A 1 202 ? -0.275 -13.738 20.583 1.00 89.75 202 ARG A CA 1
ATOM 1511 C C . ARG A 1 202 ? -1.778 -13.484 20.460 1.00 89.75 202 ARG A C 1
ATOM 1513 O O . ARG A 1 202 ? -2.567 -14.253 20.993 1.00 89.75 202 ARG A O 1
ATOM 1520 N N . VAL A 1 203 ? -2.163 -12.390 19.812 1.00 92.50 203 VAL A N 1
ATOM 1521 C CA . VAL A 1 203 ? -3.562 -12.017 19.600 1.00 92.50 203 VAL A CA 1
ATOM 1522 C C . VAL A 1 203 ? -3.806 -11.757 18.115 1.00 92.50 203 VAL A C 1
ATOM 1524 O O . VAL A 1 203 ? -2.859 -11.372 17.416 1.00 92.50 203 VAL A O 1
ATOM 1527 N N . PRO A 1 204 ? -5.048 -11.915 17.630 1.00 94.94 204 PRO A N 1
ATOM 1528 C CA . PRO A 1 204 ? -5.389 -11.600 16.249 1.00 94.94 204 PRO A CA 1
ATOM 1529 C C . PRO A 1 204 ? -5.092 -10.138 15.900 1.00 94.94 204 PRO A C 1
ATOM 1531 O O . PRO A 1 204 ? -5.254 -9.247 16.737 1.00 94.94 204 PRO A O 1
ATOM 1534 N N . SER A 1 205 ? -4.683 -9.874 14.655 1.00 95.19 205 SER A N 1
ATOM 1535 C CA . SER A 1 205 ? -4.403 -8.511 14.178 1.00 95.19 205 SER A CA 1
ATOM 1536 C C . SER A 1 205 ? -5.626 -7.601 14.296 1.00 95.19 205 SER A C 1
ATOM 1538 O O . SER A 1 205 ? -5.489 -6.475 14.768 1.00 95.19 205 SER A O 1
ATOM 1540 N N . PHE A 1 206 ? -6.813 -8.131 13.985 1.00 95.81 206 PHE A N 1
ATOM 1541 C CA . PHE A 1 206 ? -8.093 -7.420 14.046 1.00 95.81 206 PHE A CA 1
ATOM 1542 C C . PHE A 1 206 ? -8.557 -7.082 15.474 1.00 95.81 206 PHE A C 1
ATOM 1544 O O . PHE A 1 206 ? -9.519 -6.350 15.651 1.00 95.81 206 PHE A O 1
ATOM 1551 N N . GLY A 1 207 ? -7.853 -7.562 16.507 1.00 96.19 207 GLY A N 1
ATOM 1552 C CA . GLY A 1 207 ? -8.065 -7.148 17.897 1.00 96.19 207 GLY A CA 1
ATOM 1553 C C . GLY A 1 207 ? -7.140 -6.023 18.371 1.00 96.19 207 GLY A C 1
ATOM 1554 O O . GLY A 1 207 ? -7.175 -5.656 19.545 1.00 96.19 207 GLY A O 1
ATOM 1555 N N . ARG A 1 208 ? -6.267 -5.497 17.506 1.00 97.31 208 ARG A N 1
ATOM 1556 C CA . ARG A 1 208 ? -5.219 -4.532 17.872 1.00 97.31 208 ARG A CA 1
ATOM 1557 C C . ARG A 1 208 ? -5.462 -3.187 17.206 1.00 97.31 208 ARG A C 1
ATOM 1559 O O . ARG A 1 208 ? -5.919 -3.131 16.074 1.00 97.31 208 ARG A O 1
ATOM 1566 N N . VAL A 1 209 ? -5.060 -2.117 17.881 1.00 97.88 209 VAL A N 1
ATOM 1567 C CA . VAL A 1 209 ? -5.073 -0.763 17.319 1.00 97.88 209 VAL A CA 1
ATOM 1568 C C . VAL A 1 209 ? -3.642 -0.309 17.071 1.00 97.88 209 VAL A C 1
ATOM 1570 O O . VAL A 1 209 ? -2.758 -0.472 17.923 1.00 97.88 209 VAL A O 1
ATOM 1573 N N . PHE A 1 210 ? -3.410 0.266 15.896 1.00 98.12 210 PHE A N 1
ATOM 1574 C CA . PHE A 1 210 ? -2.138 0.848 15.500 1.00 98.12 210 PHE A CA 1
ATOM 1575 C C . PHE A 1 210 ? -2.333 2.273 15.020 1.00 98.12 210 PHE A C 1
ATOM 1577 O O . PHE A 1 210 ? -3.225 2.552 14.236 1.00 98.12 210 PHE A O 1
ATOM 1584 N N . GLN A 1 211 ? -1.436 3.150 15.435 1.00 98.06 211 GLN A N 1
ATOM 1585 C CA . GLN A 1 211 ? -1.357 4.500 14.925 1.00 98.06 211 GLN A CA 1
ATOM 1586 C C . GLN A 1 211 ? -0.437 4.536 13.710 1.00 98.06 211 GLN A C 1
ATOM 1588 O O . GLN A 1 211 ? 0.749 4.188 13.805 1.00 98.06 211 GLN A O 1
ATOM 1593 N N . LEU A 1 212 ? -0.980 4.983 12.584 1.00 97.56 212 LEU A N 1
ATOM 1594 C CA . LEU A 1 212 ? -0.216 5.469 11.449 1.00 97.56 212 LEU A CA 1
ATOM 1595 C C . LEU A 1 212 ? 0.106 6.942 11.666 1.00 97.56 212 LEU A C 1
ATOM 1597 O O . LEU A 1 212 ? -0.731 7.711 12.122 1.00 97.56 212 LEU A O 1
ATOM 1601 N N . SER A 1 213 ? 1.327 7.333 11.338 1.00 97.12 213 SER A N 1
ATOM 1602 C CA . SER A 1 213 ? 1.779 8.724 11.389 1.00 97.12 213 SER A CA 1
ATOM 1603 C C . SER A 1 213 ? 2.669 9.016 10.193 1.00 97.12 213 SER A C 1
ATOM 1605 O O . SER A 1 213 ? 3.377 8.123 9.733 1.00 97.12 213 SER A O 1
ATOM 1607 N N . SER A 1 214 ? 2.641 10.236 9.674 1.00 94.94 214 SER A N 1
ATOM 1608 C CA . SER A 1 214 ? 3.514 10.664 8.585 1.00 94.94 214 SER A CA 1
ATOM 1609 C C . SER A 1 214 ? 4.666 11.514 9.109 1.00 94.94 214 SER A C 1
ATOM 1611 O O . SER A 1 214 ? 4.522 12.295 10.049 1.00 94.94 214 SER A O 1
ATOM 1613 N N . PHE A 1 215 ? 5.840 11.361 8.500 1.00 92.69 215 PHE A N 1
ATOM 1614 C CA . PHE A 1 215 ? 7.008 12.178 8.809 1.00 92.69 215 PHE A CA 1
ATOM 1615 C C . PHE A 1 215 ? 7.634 12.679 7.523 1.00 92.69 215 PHE A C 1
ATOM 1617 O O . PHE A 1 215 ? 7.894 11.898 6.609 1.00 92.69 215 PHE A O 1
ATOM 1624 N N . LYS A 1 216 ? 7.901 13.984 7.476 1.00 92.31 216 LYS A N 1
ATOM 1625 C CA . LYS A 1 216 ? 8.657 14.590 6.388 1.00 92.31 216 LYS A CA 1
ATOM 1626 C C . LYS A 1 216 ? 10.117 14.142 6.485 1.00 92.31 216 LYS A C 1
ATOM 1628 O O . LYS A 1 216 ? 10.743 14.299 7.534 1.00 92.31 216 LYS A O 1
ATOM 1633 N N . VAL A 1 217 ? 10.644 13.613 5.392 1.00 89.12 217 VAL A N 1
ATOM 1634 C CA . VAL A 1 217 ? 12.039 13.211 5.227 1.00 89.12 217 VAL A CA 1
ATOM 1635 C C . VAL A 1 217 ? 12.616 13.997 4.057 1.00 89.12 217 VAL A C 1
ATOM 1637 O O . VAL A 1 217 ? 11.979 14.126 3.014 1.00 89.12 217 VAL A O 1
ATOM 1640 N N . GLU A 1 218 ? 13.811 14.550 4.238 1.00 85.75 218 GLU A N 1
ATOM 1641 C CA . GLU A 1 218 ? 14.539 15.220 3.161 1.00 85.75 218 GLU A CA 1
ATOM 1642 C C . GLU A 1 218 ? 15.257 14.157 2.316 1.00 85.75 218 GLU A C 1
ATOM 1644 O O . GLU A 1 218 ? 16.040 13.369 2.848 1.00 85.75 218 GLU A O 1
ATOM 1649 N N . GLY A 1 219 ? 14.965 14.106 1.014 1.00 79.81 219 GLY A N 1
ATOM 1650 C CA . GLY A 1 219 ? 15.579 13.179 0.060 1.00 79.81 219 GLY A CA 1
ATOM 1651 C C . GLY A 1 219 ? 16.310 13.901 -1.073 1.00 79.81 219 GLY A C 1
ATOM 1652 O O . GLY A 1 219 ? 16.166 15.110 -1.255 1.00 79.81 219 GLY A O 1
ATOM 1653 N N . GLN A 1 220 ? 17.072 13.154 -1.880 1.00 70.94 220 GLN A N 1
ATOM 1654 C CA . GLN A 1 220 ? 17.832 13.725 -3.006 1.00 70.94 220 GLN A CA 1
ATOM 1655 C C . GLN A 1 220 ? 16.937 14.374 -4.073 1.00 70.94 220 GLN A C 1
ATOM 1657 O O . GLN A 1 220 ? 17.334 15.345 -4.710 1.00 70.94 220 GLN A O 1
ATOM 1662 N N . SER A 1 221 ? 15.724 13.851 -4.267 1.00 71.12 221 SER A N 1
ATOM 1663 C CA . SER A 1 221 ? 14.734 14.383 -5.215 1.00 71.12 221 SER A CA 1
ATOM 1664 C C . SER A 1 221 ? 13.755 15.376 -4.576 1.00 71.12 221 SER A C 1
ATOM 1666 O O . SER A 1 221 ? 12.739 15.709 -5.181 1.00 71.12 221 SER A O 1
ATOM 1668 N N . GLY A 1 222 ? 14.056 15.851 -3.365 1.00 79.00 222 GLY A N 1
ATOM 1669 C CA . GLY A 1 222 ? 13.191 16.716 -2.573 1.00 79.00 222 GLY A CA 1
ATOM 1670 C C . GLY A 1 222 ? 12.533 15.989 -1.398 1.00 79.00 222 GLY A C 1
ATOM 1671 O O . GLY A 1 222 ? 12.766 14.795 -1.173 1.00 79.00 222 GLY A O 1
ATOM 1672 N N . PRO A 1 223 ? 11.733 16.714 -0.604 1.00 84.69 223 PRO A N 1
ATOM 1673 C CA . PRO A 1 223 ? 11.099 16.149 0.569 1.00 84.69 223 PRO A CA 1
ATOM 1674 C C . PRO A 1 223 ? 9.971 15.183 0.208 1.00 84.69 223 PRO A C 1
ATOM 1676 O O . PRO A 1 223 ? 9.128 15.479 -0.638 1.00 84.69 223 PRO A O 1
ATOM 1679 N N . TYR A 1 224 ? 9.907 14.067 0.923 1.00 87.69 224 TYR A N 1
ATOM 1680 C CA . TYR A 1 224 ? 8.825 13.089 0.834 1.00 87.69 224 TYR A CA 1
ATOM 1681 C C . TYR A 1 224 ? 8.297 12.751 2.228 1.00 87.69 224 TYR A C 1
ATOM 1683 O O . TYR A 1 224 ? 8.909 13.095 3.241 1.00 87.69 224 TYR A O 1
ATOM 1691 N N . TYR A 1 225 ? 7.141 12.096 2.292 1.00 91.00 225 TYR A N 1
ATOM 1692 C CA . TYR A 1 225 ? 6.540 11.677 3.555 1.00 91.00 225 TYR A CA 1
ATOM 1693 C C . TYR A 1 225 ? 6.622 10.164 3.707 1.00 91.00 225 TYR A C 1
ATOM 1695 O O . TYR A 1 225 ? 6.140 9.416 2.857 1.00 91.00 225 TYR A O 1
ATOM 1703 N N . GLU A 1 226 ? 7.215 9.714 4.809 1.00 89.69 226 GLU A N 1
ATOM 1704 C CA . GLU A 1 226 ? 7.309 8.300 5.166 1.00 89.69 226 GLU A CA 1
ATOM 1705 C C . GLU A 1 226 ? 6.254 7.960 6.233 1.00 89.69 226 GLU A C 1
ATOM 1707 O O . GLU A 1 226 ? 6.130 8.694 7.224 1.00 89.69 226 GLU A O 1
ATOM 1712 N N . PRO A 1 227 ? 5.491 6.862 6.077 1.00 93.06 227 PRO A N 1
ATOM 1713 C CA . PRO A 1 227 ? 4.594 6.402 7.123 1.00 93.06 227 PRO A CA 1
ATOM 1714 C C . PRO A 1 227 ? 5.391 5.766 8.267 1.00 93.06 227 PRO A C 1
ATOM 1716 O O . PRO A 1 227 ? 6.403 5.106 8.058 1.00 93.06 227 PRO A O 1
ATOM 1719 N N . ARG A 1 228 ? 4.894 5.873 9.494 1.00 94.62 228 ARG A N 1
ATOM 1720 C CA . ARG A 1 228 ? 5.351 5.108 10.655 1.00 94.62 228 ARG A CA 1
ATOM 1721 C C . ARG A 1 228 ? 4.173 4.438 11.321 1.00 94.62 228 ARG A C 1
ATOM 1723 O O . ARG A 1 228 ? 3.084 4.998 11.376 1.00 94.62 228 ARG A O 1
ATOM 1730 N N . VAL A 1 229 ? 4.431 3.255 11.866 1.00 96.50 229 VAL A N 1
ATOM 1731 C CA . VAL A 1 229 ? 3.423 2.438 12.536 1.00 96.50 229 VAL A CA 1
ATOM 1732 C C . VAL A 1 229 ? 3.826 2.231 13.989 1.00 96.50 229 VAL A C 1
ATOM 1734 O O . VAL A 1 229 ? 4.939 1.774 14.272 1.00 96.50 229 VAL A O 1
ATOM 1737 N N . LYS A 1 230 ? 2.922 2.548 14.916 1.00 96.50 230 LYS A N 1
ATOM 1738 C CA . LYS A 1 230 ? 3.111 2.352 16.357 1.00 96.50 230 LYS A CA 1
ATOM 1739 C C . LYS A 1 230 ? 1.910 1.614 16.938 1.00 96.50 230 LYS A C 1
ATOM 1741 O O . LYS A 1 230 ? 0.777 1.951 16.629 1.00 96.50 230 LYS A O 1
ATOM 1746 N N . ALA A 1 231 ? 2.144 0.620 17.793 1.00 96.12 231 ALA A N 1
ATOM 1747 C CA . ALA A 1 231 ? 1.054 -0.008 18.538 1.00 96.12 231 ALA A CA 1
ATOM 1748 C C . ALA A 1 231 ? 0.391 1.029 19.461 1.00 96.12 231 ALA A C 1
ATOM 1750 O O . ALA A 1 231 ? 1.090 1.724 20.202 1.00 96.12 231 ALA A O 1
ATOM 1751 N N . ALA A 1 232 ? -0.935 1.124 19.396 1.00 96.44 232 ALA A N 1
ATOM 1752 C CA . ALA A 1 232 ? -1.737 2.109 20.119 1.00 96.44 232 ALA A CA 1
ATOM 1753 C C . ALA A 1 232 ? -2.714 1.471 21.122 1.00 96.44 232 ALA A C 1
ATOM 1755 O O . ALA A 1 232 ? -3.245 2.170 21.977 1.00 96.44 232 ALA A O 1
ATOM 1756 N N . GLY A 1 233 ? -2.896 0.147 21.085 1.00 96.06 233 GLY A N 1
ATOM 1757 C CA . GLY A 1 233 ? -3.669 -0.579 22.090 1.00 96.06 233 GLY A CA 1
ATOM 1758 C C . GLY A 1 233 ? -4.418 -1.767 21.504 1.00 96.06 233 GLY A C 1
ATOM 1759 O O . GLY A 1 233 ? -3.950 -2.412 20.560 1.00 96.06 233 GLY A O 1
ATOM 1760 N N . PHE A 1 234 ? -5.585 -2.038 22.077 1.00 97.12 234 PHE A N 1
ATOM 1761 C CA . PHE A 1 234 ? -6.516 -3.077 21.649 1.00 97.12 234 PHE A CA 1
ATOM 1762 C C . PHE A 1 234 ? -7.864 -2.454 21.316 1.00 97.12 234 PHE A C 1
ATOM 1764 O O . PHE A 1 234 ? -8.179 -1.362 21.790 1.00 97.12 234 PHE A O 1
ATOM 1771 N N . VAL A 1 235 ? -8.644 -3.160 20.503 1.00 96.75 235 VAL A N 1
ATOM 1772 C CA . VAL A 1 235 ? -10.038 -2.794 20.252 1.00 96.75 235 VAL A CA 1
ATOM 1773 C C . VAL A 1 235 ? -10.799 -2.862 21.579 1.00 96.75 235 VAL A C 1
ATOM 1775 O O . VAL A 1 235 ? -10.705 -3.857 22.299 1.00 96.75 235 VAL A O 1
ATOM 1778 N N . GLY A 1 236 ? -11.473 -1.768 21.937 1.00 91.94 236 GLY A N 1
ATOM 1779 C CA . GLY A 1 236 ? -12.075 -1.589 23.262 1.00 91.94 236 GLY A CA 1
ATOM 1780 C C . GLY A 1 236 ? -13.481 -2.169 23.409 1.00 91.94 236 GLY A C 1
ATOM 1781 O O . GLY A 1 236 ? -13.943 -2.343 24.535 1.00 91.94 236 GLY A O 1
ATOM 1782 N N . ASP A 1 237 ? -14.159 -2.471 22.301 1.00 93.56 237 ASP A N 1
ATOM 1783 C CA . ASP A 1 237 ? -15.541 -2.938 22.290 1.00 93.56 237 ASP A CA 1
ATOM 1784 C C . ASP A 1 237 ? -15.747 -4.150 21.366 1.00 93.56 237 ASP A C 1
ATOM 1786 O O . ASP A 1 237 ? -15.040 -4.360 20.379 1.00 93.56 237 ASP A O 1
ATOM 1790 N N . VAL A 1 238 ? -16.737 -4.975 21.713 1.00 93.50 238 VAL A N 1
ATOM 1791 C CA . VAL A 1 238 ? -17.006 -6.248 21.032 1.00 93.50 238 VAL A CA 1
ATOM 1792 C C . VAL A 1 238 ? -17.591 -6.067 19.629 1.00 93.50 238 VAL A C 1
ATOM 1794 O O . VAL A 1 238 ? -17.368 -6.911 18.767 1.00 93.50 238 VAL A O 1
ATOM 1797 N N . ASN A 1 239 ? -18.315 -4.974 19.374 1.00 91.38 239 ASN A N 1
ATOM 1798 C CA . ASN A 1 239 ? -18.957 -4.753 18.080 1.00 91.38 239 ASN A CA 1
ATOM 1799 C C . ASN A 1 239 ? -17.905 -4.427 17.020 1.00 91.38 239 ASN A C 1
ATOM 1801 O O . ASN A 1 239 ? -17.859 -5.099 15.993 1.00 91.38 239 ASN A O 1
ATOM 1805 N N . THR A 1 240 ? -17.003 -3.492 17.320 1.00 93.75 240 THR A N 1
ATOM 1806 C CA . THR A 1 240 ? -15.859 -3.160 16.464 1.00 93.75 240 THR A CA 1
ATOM 1807 C C . THR A 1 240 ? -14.957 -4.376 16.249 1.00 93.75 240 THR A C 1
ATOM 1809 O O . THR A 1 240 ? -14.460 -4.595 15.146 1.00 93.75 240 THR A O 1
ATOM 1812 N N . TYR A 1 241 ? -14.755 -5.205 17.282 1.00 96.50 241 TYR A N 1
ATOM 1813 C CA . TYR A 1 241 ? -13.979 -6.442 17.150 1.00 96.50 241 TYR A CA 1
ATOM 1814 C C . TYR A 1 241 ? -14.619 -7.415 16.151 1.00 96.50 241 TYR A C 1
ATOM 1816 O O . TYR A 1 241 ? -13.938 -7.906 15.252 1.00 96.50 241 TYR A O 1
ATOM 1824 N N . ASN A 1 242 ? -15.924 -7.665 16.285 1.00 94.31 242 ASN A N 1
ATOM 1825 C CA . ASN A 1 242 ? -16.665 -8.566 15.401 1.00 94.31 242 ASN A CA 1
ATOM 1826 C C . ASN A 1 242 ? -16.718 -8.036 13.961 1.00 94.31 242 ASN A C 1
ATOM 1828 O O . ASN A 1 242 ? -16.633 -8.814 13.013 1.00 94.31 242 ASN A O 1
ATOM 1832 N N . GLU A 1 243 ? -16.833 -6.719 13.785 1.00 91.94 243 GLU A N 1
ATOM 1833 C CA . GLU A 1 243 ? -16.771 -6.080 12.472 1.00 91.94 243 GLU A CA 1
ATOM 1834 C C . GLU A 1 243 ? -15.393 -6.276 11.825 1.00 91.94 243 GLU A C 1
ATOM 1836 O O . GLU A 1 243 ? -15.297 -6.761 10.698 1.00 91.94 243 GLU A O 1
ATOM 1841 N N . ALA A 1 244 ? -14.313 -5.995 12.558 1.00 95.31 244 ALA A N 1
ATOM 1842 C CA . ALA A 1 244 ? -12.951 -6.204 12.077 1.00 95.31 244 ALA A CA 1
ATOM 1843 C C . ALA A 1 244 ? -12.664 -7.686 11.757 1.00 95.31 244 ALA A C 1
ATOM 1845 O O . ALA A 1 244 ? -11.987 -7.996 10.771 1.00 95.31 244 ALA A O 1
ATOM 1846 N N . GLU A 1 245 ? -13.203 -8.614 12.553 1.00 95.81 245 GLU A N 1
ATOM 1847 C CA . GLU A 1 245 ? -13.139 -10.049 12.273 1.00 95.81 245 GLU A CA 1
ATOM 1848 C C . GLU A 1 245 ? -13.896 -10.410 10.987 1.00 95.81 245 GLU A C 1
ATOM 1850 O O . GLU A 1 245 ? -13.368 -11.154 10.157 1.00 95.81 245 GLU A O 1
ATOM 1855 N N . ALA A 1 246 ? -15.092 -9.861 10.769 1.00 91.12 246 ALA A N 1
ATOM 1856 C CA . ALA A 1 246 ? -15.852 -10.090 9.543 1.00 91.12 246 ALA A CA 1
ATOM 1857 C C . ALA A 1 246 ? -15.077 -9.617 8.301 1.00 91.12 246 ALA A C 1
ATOM 1859 O O . ALA A 1 246 ? -14.973 -10.360 7.320 1.00 91.12 246 ALA A O 1
ATOM 1860 N N . ILE A 1 247 ? -14.446 -8.438 8.370 1.00 92.25 247 ILE A N 1
ATOM 1861 C CA . ILE A 1 247 ? -13.568 -7.932 7.305 1.00 92.25 247 ILE A CA 1
ATOM 1862 C C . ILE A 1 247 ? -12.374 -8.862 7.076 1.00 92.25 247 ILE A C 1
ATOM 1864 O O . ILE A 1 247 ? -12.027 -9.145 5.928 1.00 92.25 247 ILE A O 1
ATOM 1868 N N . TYR A 1 248 ? -11.756 -9.380 8.142 1.00 94.38 248 TYR A N 1
ATOM 1869 C CA . TYR A 1 248 ? -10.688 -10.373 8.017 1.00 94.38 248 TYR A CA 1
ATOM 1870 C C . TYR A 1 248 ? -11.157 -11.628 7.268 1.00 94.38 248 TYR A C 1
ATOM 1872 O O . TYR A 1 248 ? -10.472 -12.069 6.343 1.00 94.38 248 TYR A O 1
ATOM 1880 N N . GLN A 1 249 ? -12.314 -12.193 7.628 1.00 91.06 249 GLN A N 1
ATOM 1881 C CA . GLN A 1 249 ? -12.832 -13.399 6.974 1.00 91.06 249 GLN A CA 1
ATOM 1882 C C . GLN A 1 249 ? -13.129 -13.151 5.490 1.00 91.06 249 GLN A C 1
ATOM 1884 O O . GLN A 1 249 ? -12.771 -13.976 4.648 1.00 91.06 249 GLN A O 1
ATOM 1889 N N . MET A 1 250 ? -13.717 -11.996 5.158 1.00 86.75 250 MET A N 1
ATOM 1890 C CA . MET A 1 250 ? -13.978 -11.591 3.774 1.00 86.75 250 MET A CA 1
ATOM 1891 C C . MET A 1 250 ? -12.683 -11.449 2.968 1.00 86.75 250 MET A C 1
ATOM 1893 O O . MET A 1 250 ? -12.524 -12.105 1.937 1.00 86.75 250 MET A O 1
ATOM 1897 N N . ALA A 1 251 ? -11.729 -10.655 3.464 1.00 89.12 251 ALA A N 1
ATOM 1898 C CA . ALA A 1 251 ? -10.461 -10.402 2.781 1.00 89.12 251 ALA A CA 1
ATOM 1899 C C . ALA A 1 251 ? -9.615 -11.675 2.631 1.00 89.12 251 ALA A C 1
ATOM 1901 O O . ALA A 1 251 ? -8.969 -11.881 1.605 1.00 89.12 251 ALA A O 1
ATOM 1902 N N . ARG A 1 252 ? -9.648 -12.574 3.621 1.00 88.50 252 ARG A N 1
ATOM 1903 C CA . ARG A 1 252 ? -8.981 -13.877 3.537 1.00 88.50 252 ARG A CA 1
ATOM 1904 C C . ARG A 1 252 ? -9.591 -14.772 2.458 1.00 88.50 252 ARG A C 1
ATOM 1906 O O . ARG A 1 252 ? -8.852 -15.490 1.792 1.00 88.50 252 ARG A O 1
ATOM 1913 N N . ALA A 1 253 ? -10.917 -14.780 2.330 1.00 81.94 253 ALA A N 1
ATOM 1914 C CA . ALA A 1 253 ? -11.614 -15.650 1.387 1.00 81.94 253 ALA A CA 1
ATOM 1915 C C . ALA A 1 253 ? -11.492 -15.164 -0.064 1.00 81.94 253 ALA A C 1
ATOM 1917 O O . ALA A 1 253 ? -11.400 -15.983 -0.974 1.00 81.94 253 ALA A O 1
ATOM 1918 N N . GLN A 1 254 ? -11.507 -13.848 -0.277 1.00 78.44 254 GLN A N 1
ATOM 1919 C CA . GLN A 1 254 ? -11.582 -13.246 -1.612 1.00 78.44 254 GLN A CA 1
ATOM 1920 C C . GLN A 1 254 ? -10.246 -12.674 -2.102 1.00 78.44 254 GLN A C 1
ATOM 1922 O O . GLN A 1 254 ? -10.088 -12.428 -3.296 1.00 78.44 254 GLN A O 1
ATOM 1927 N N . GLY A 1 255 ? -9.272 -12.484 -1.209 1.00 75.06 255 GLY A N 1
ATOM 1928 C CA . GLY A 1 255 ? -8.086 -11.690 -1.504 1.00 75.06 255 GLY A CA 1
ATOM 1929 C C . GLY A 1 255 ? -8.409 -10.195 -1.563 1.00 75.06 255 GLY A C 1
ATOM 1930 O O . GLY A 1 255 ? -9.487 -9.750 -1.173 1.00 75.06 255 GLY A O 1
ATOM 1931 N N . VAL A 1 256 ? -7.439 -9.404 -2.019 1.00 76.56 256 VAL A N 1
ATOM 1932 C CA . VAL A 1 256 ? -7.564 -7.947 -2.140 1.00 76.56 256 VAL A CA 1
ATOM 1933 C C . VAL A 1 256 ? -6.922 -7.534 -3.457 1.00 76.56 256 VAL A C 1
ATOM 1935 O O . VAL A 1 256 ? -5.719 -7.724 -3.630 1.00 76.56 256 VAL A O 1
ATOM 1938 N N . ASP A 1 257 ? -7.707 -6.976 -4.377 1.00 76.44 257 ASP A N 1
ATOM 1939 C CA . ASP A 1 257 ? -7.170 -6.328 -5.576 1.00 76.44 257 ASP A CA 1
ATOM 1940 C C . ASP A 1 257 ? -7.081 -4.823 -5.318 1.00 76.44 257 ASP A C 1
ATOM 1942 O O . ASP A 1 257 ? -8.081 -4.188 -4.994 1.00 76.44 257 ASP A O 1
ATOM 1946 N N . VAL A 1 258 ? -5.879 -4.257 -5.395 1.00 78.00 258 VAL A N 1
ATOM 1947 C CA . VAL A 1 258 ? -5.633 -2.849 -5.067 1.00 78.00 258 VAL A CA 1
ATOM 1948 C C . VAL A 1 258 ? -5.160 -2.138 -6.317 1.00 78.00 258 VAL A C 1
ATOM 1950 O O . VAL A 1 258 ? -4.113 -2.480 -6.871 1.00 78.00 258 VAL A O 1
ATOM 1953 N N . ASP A 1 259 ? -5.888 -1.099 -6.722 1.00 76.81 259 ASP A N 1
ATOM 1954 C CA . ASP A 1 259 ? -5.413 -0.219 -7.780 1.00 76.81 259 ASP A CA 1
ATOM 1955 C C . ASP A 1 259 ? -4.332 0.727 -7.243 1.00 76.81 259 ASP A C 1
ATOM 1957 O O . ASP A 1 259 ? -4.566 1.644 -6.443 1.00 76.81 259 ASP A O 1
ATOM 1961 N N . ILE A 1 260 ? -3.111 0.484 -7.704 1.00 72.44 260 ILE A N 1
ATOM 1962 C CA . ILE A 1 260 ? -1.952 1.323 -7.431 1.00 72.44 260 ILE A CA 1
ATOM 1963 C C . ILE A 1 260 ? -1.350 1.903 -8.715 1.00 72.44 260 ILE A C 1
ATOM 1965 O O . ILE A 1 260 ? -0.180 2.276 -8.729 1.00 72.44 260 ILE A O 1
ATOM 1969 N N . ALA A 1 261 ? -2.119 2.022 -9.801 1.00 69.00 261 ALA A N 1
ATOM 1970 C CA . ALA A 1 261 ? -1.628 2.578 -11.060 1.00 69.00 261 ALA A CA 1
ATOM 1971 C C . ALA A 1 261 ? -1.057 3.995 -10.889 1.00 69.00 261 ALA A C 1
ATOM 1973 O O . ALA A 1 261 ? -0.050 4.329 -11.518 1.00 69.00 261 ALA A O 1
ATOM 1974 N N . SER A 1 262 ? -1.639 4.805 -9.992 1.00 63.25 262 SER A N 1
ATOM 1975 C CA . SER A 1 262 ? -1.140 6.139 -9.624 1.00 63.25 262 SER A CA 1
ATOM 1976 C C . SER A 1 262 ? 0.259 6.124 -8.997 1.00 63.25 262 SER A C 1
ATOM 1978 O O . SER A 1 262 ? 0.914 7.158 -8.967 1.00 63.25 262 SER A O 1
ATOM 1980 N N . GLU A 1 263 ? 0.703 4.981 -8.467 1.00 67.94 263 GLU A N 1
ATOM 1981 C CA . GLU A 1 263 ? 2.008 4.817 -7.819 1.00 67.94 263 GLU A CA 1
ATOM 1982 C C . GLU A 1 263 ? 3.151 4.581 -8.816 1.00 67.94 263 GLU A C 1
ATOM 1984 O O . GLU A 1 263 ? 4.318 4.618 -8.409 1.00 67.94 263 GLU A O 1
ATOM 1989 N N . ALA A 1 264 ? 2.834 4.350 -10.098 1.00 59.88 264 ALA A N 1
ATOM 1990 C CA . ALA A 1 264 ? 3.819 4.137 -11.152 1.00 59.88 264 ALA A CA 1
ATOM 1991 C C . ALA A 1 264 ? 4.827 5.300 -11.222 1.00 59.88 264 ALA A C 1
ATOM 1993 O O . ALA A 1 264 ? 4.473 6.476 -11.132 1.00 59.88 264 ALA A O 1
ATOM 1994 N N . HIS A 1 265 ? 6.102 4.941 -11.340 1.00 60.19 265 HIS A N 1
ATOM 1995 C CA . HIS A 1 265 ? 7.247 5.810 -11.065 1.00 60.19 265 HIS A CA 1
ATOM 1996 C C . HIS A 1 265 ? 7.677 6.652 -12.269 1.00 60.19 265 HIS A C 1
ATOM 1998 O O . HIS A 1 265 ? 7.703 6.127 -13.376 1.00 60.19 265 HIS A O 1
ATOM 2004 N N . GLU A 1 266 ? 8.117 7.895 -12.052 1.00 48.75 266 GLU A N 1
ATOM 2005 C CA . GLU A 1 266 ? 9.066 8.566 -12.958 1.00 48.75 266 GLU A CA 1
ATOM 2006 C C . GLU A 1 266 ? 10.484 8.141 -12.568 1.00 48.75 266 GLU A C 1
ATOM 2008 O O . GLU A 1 266 ? 10.783 8.203 -11.381 1.00 48.75 266 GLU A O 1
ATOM 2013 N N . PRO A 1 267 ? 11.387 7.745 -13.482 1.00 42.12 267 PRO A N 1
ATOM 2014 C CA . PRO A 1 267 ? 12.696 7.224 -13.094 1.00 42.12 267 PRO A CA 1
ATOM 2015 C C . PRO A 1 267 ? 13.455 8.234 -12.223 1.00 42.12 267 PRO A C 1
ATOM 2017 O O . PRO A 1 267 ? 13.791 9.337 -12.655 1.00 42.12 267 PRO A O 1
ATOM 2020 N N . ALA A 1 268 ? 13.715 7.835 -10.981 1.00 41.56 268 ALA A N 1
ATOM 2021 C CA . ALA A 1 268 ? 14.458 8.597 -9.988 1.00 41.56 268 ALA A CA 1
ATOM 2022 C C . ALA A 1 268 ? 15.788 7.889 -9.719 1.00 41.56 268 ALA A C 1
ATOM 2024 O O . ALA A 1 268 ? 15.827 6.662 -9.629 1.00 41.56 268 ALA A O 1
ATOM 2025 N N . ASN A 1 269 ? 16.851 8.683 -9.570 1.00 35.94 269 ASN A N 1
ATOM 2026 C CA . ASN A 1 269 ? 18.199 8.282 -9.153 1.00 35.94 269 ASN A CA 1
ATOM 2027 C C . ASN A 1 269 ? 18.194 7.771 -7.698 1.00 35.94 269 ASN A C 1
ATOM 2029 O O . ASN A 1 269 ? 18.782 8.387 -6.814 1.00 35.94 269 ASN A O 1
ATOM 2033 N N . THR A 1 270 ? 17.501 6.676 -7.406 1.00 37.44 270 THR A N 1
ATOM 2034 C CA . THR A 1 270 ? 17.560 6.067 -6.077 1.00 37.44 270 THR A CA 1
ATOM 2035 C C . THR A 1 270 ? 18.863 5.282 -5.986 1.00 37.44 270 THR A C 1
ATOM 2037 O O . THR A 1 270 ? 18.966 4.163 -6.487 1.00 37.44 270 THR A O 1
ATOM 2040 N N . THR A 1 271 ? 19.897 5.891 -5.407 1.00 35.59 271 THR A N 1
ATOM 2041 C CA . THR A 1 271 ? 21.147 5.192 -5.116 1.00 35.59 271 THR A CA 1
ATOM 2042 C C . THR A 1 271 ? 20.948 4.237 -3.938 1.00 35.59 271 THR A C 1
ATOM 2044 O O . THR A 1 271 ? 20.065 4.403 -3.098 1.00 35.59 271 THR A O 1
ATOM 2047 N N . VAL A 1 272 ? 21.806 3.217 -3.878 1.00 41.09 272 VAL A N 1
ATOM 2048 C CA . VAL A 1 272 ? 21.829 2.111 -2.898 1.00 41.09 272 VAL A CA 1
ATOM 2049 C C . VAL A 1 272 ? 21.688 2.559 -1.428 1.00 41.09 272 VAL A C 1
ATOM 2051 O O . VAL A 1 272 ? 21.261 1.781 -0.576 1.00 41.09 272 VAL A O 1
ATOM 2054 N N . GLU A 1 273 ? 22.016 3.812 -1.115 1.00 37.47 273 GLU A N 1
ATOM 2055 C CA . GLU A 1 273 ? 22.006 4.361 0.244 1.00 37.47 273 GLU A CA 1
ATOM 2056 C C . GLU A 1 273 ? 20.598 4.629 0.806 1.00 37.47 273 GLU A C 1
ATOM 2058 O O . GLU A 1 273 ? 20.428 4.567 2.023 1.00 37.47 273 GLU A O 1
ATOM 2063 N N . ASP A 1 274 ? 19.573 4.813 -0.036 1.00 39.62 274 ASP A N 1
ATOM 2064 C CA . ASP A 1 274 ? 18.208 5.127 0.430 1.00 39.62 274 ASP A CA 1
ATOM 2065 C C . ASP A 1 274 ? 17.448 3.904 0.986 1.00 39.62 274 ASP A C 1
ATOM 2067 O O . ASP A 1 274 ? 16.474 4.047 1.725 1.00 39.62 274 ASP A O 1
ATOM 2071 N N . VAL A 1 275 ? 17.900 2.681 0.680 1.00 40.78 275 VAL A N 1
ATOM 2072 C CA . VAL A 1 275 ? 17.288 1.430 1.181 1.00 40.78 275 VAL A CA 1
ATOM 2073 C C . VAL A 1 275 ? 18.206 0.717 2.182 1.00 40.78 275 VAL A C 1
ATOM 2075 O O . VAL A 1 275 ? 17.732 0.050 3.108 1.00 40.78 275 VAL A O 1
ATOM 2078 N N . ALA A 1 276 ? 19.523 0.917 2.070 1.00 30.56 276 ALA A N 1
ATOM 2079 C CA . ALA A 1 276 ? 20.538 0.339 2.946 1.00 30.56 276 ALA A CA 1
ATOM 2080 C C . ALA A 1 276 ? 20.833 1.221 4.175 1.00 30.56 276 ALA A C 1
ATOM 2082 O O . ALA A 1 276 ? 21.979 1.552 4.481 1.00 30.56 276 ALA A O 1
ATOM 2083 N N . GLY A 1 277 ? 19.800 1.572 4.941 1.00 29.16 277 GLY A N 1
ATOM 2084 C CA . GLY A 1 277 ? 19.988 2.092 6.295 1.00 29.16 277 GLY A CA 1
ATOM 2085 C C . GLY A 1 277 ? 20.524 0.992 7.218 1.00 29.16 277 GLY A C 1
ATOM 2086 O O . GLY A 1 277 ? 19.707 0.270 7.788 1.00 29.16 277 GLY A O 1
ATOM 2087 N N . LYS A 1 278 ? 21.865 0.884 7.264 1.00 28.05 278 LYS A N 1
ATOM 2088 C CA . LYS A 1 278 ? 22.790 0.198 8.197 1.00 28.05 278 LYS A CA 1
ATOM 2089 C C . LYS A 1 278 ? 22.170 -0.821 9.174 1.00 28.05 278 LYS A C 1
ATOM 2091 O O . LYS A 1 278 ? 21.396 -0.418 10.033 1.00 28.05 278 LYS A O 1
ATOM 2096 N N . TYR A 1 279 ? 22.631 -2.071 9.023 1.00 32.50 279 TYR A N 1
ATOM 2097 C CA . TYR A 1 279 ? 22.686 -3.211 9.963 1.00 32.50 279 TYR A CA 1
ATOM 2098 C C . TYR A 1 279 ? 21.632 -3.285 11.077 1.00 32.50 279 TYR A C 1
ATOM 2100 O O . TYR A 1 279 ? 21.697 -2.479 12.029 1.00 32.50 279 TYR A O 1
#

Mean predicted aligned error: 9.31 Å

Radius of gyration: 20.36 Å; Cα contacts (8 Å, |Δi|>4): 517; chains: 1; bounding box: 59×43×61 Å

Foldseek 3Di:
DDDDDDDDDDDPPPPPQPPVRPDPCPPPPCPPPDPVNDAFWAQDQAKPPQPVVVVDVVDDHQWGATPPVRDTPGQKFKKQFQDKAKKKWAWAADEVPDDIWTDWMGLRQWAIVVAQDKDWHQLANVRDIDIQTHHRTPVVSCQQPACNSPVVDSQHGRSMKM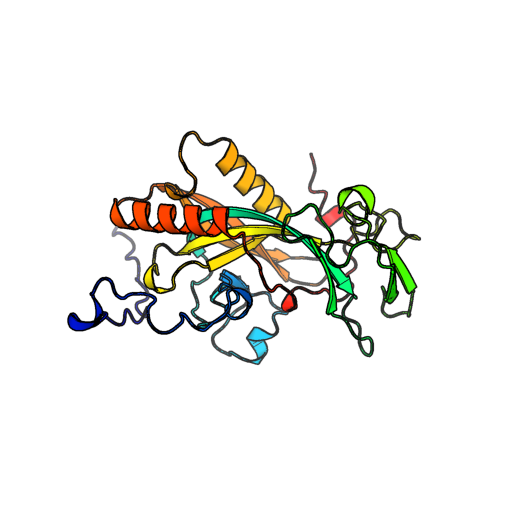KMKTWIATPVCCVSPIHIYIQTDLRVVQSVVVVVVQVPDPDHSNFWMKMKGWDWDADPVGITIYIHIDTDGTDPDDVSSVSSNVVNVVCVVPPHDHDPRSVRHNNDPDGPVSVCPDD